Protein AF-A0AA35RQP1-F1 (afdb_monomer_lite)

Sequence (189 aa):
MAKCMDTQLQNFWKESISREAALRFSWHQRYSKMFSLGDESAAGTPFKPTAAAKPARHSGVPDGKAVTERIRRLESEKRGRGAAGPAKTSDGSDTTISEESAGPDMRPPTAGTRTLLYSGISAHGDGRNAYLRKRKMLTPEEKYEFPILSSCQYGWKIREFGGQSKPSPHARVCVIKDSFYRNSGIILG

Organism: Geodia barretti (NCBI:txid519541)

InterPro domains:
  IPR054323 Sperm microtubule inner protein 1, C-terminal [PF22589] (75-186)

Secondary structure (DSSP, 8-state):
------HHHHHHHHHHHHHHHHHHHHHHHHHHHHHHSS-SSSS---------------TTPPPHHHHHHHHHHHHHHHHSS-----------------TTSS--SSPPPPHHHHGGGGSS-GGGT-HHHHHHHHHHHS-HHHH-SS-SSHHHHHHTTHHHHGGG-PPPTTPPP-HHHHHH--SS-----

Foldseek 3Di:
DPDDCDPVNVVVLVVQVVVVVVVVVVCCVPCVVVVVVPDPPPDPDDPPPDCDDDDPPPPDDPDVVVVVVVVVVVVVVVVPDDDDDDDDDDDDPPPPPVPVPDPDQWDDDDPVLVVQLVDDDVVVCTHVNVSVVVLVPDDPVNTGVDDPGPVVVVVHPVVVCVVVDDPDPPDDDPCCCVPVDDPDPDDDD

Structure (mmCIF, N/CA/C/O backbone):
data_AF-A0AA35RQP1-F1
#
_entry.id   AF-A0AA35RQP1-F1
#
loop_
_atom_site.group_PDB
_atom_site.id
_atom_site.type_symbol
_atom_site.label_atom_id
_atom_site.label_alt_id
_atom_site.label_comp_id
_atom_site.label_asym_id
_atom_site.label_entity_id
_atom_site.label_seq_id
_atom_site.pdbx_PDB_ins_code
_atom_site.Cartn_x
_atom_site.Cartn_y
_atom_site.Cartn_z
_atom_site.occupancy
_atom_site.B_iso_or_equiv
_atom_site.auth_seq_id
_atom_site.auth_comp_id
_atom_site.auth_asym_id
_atom_site.auth_atom_id
_atom_site.pdbx_PDB_model_num
ATOM 1 N N . MET A 1 1 ? -2.873 -2.367 29.926 1.00 39.81 1 MET A N 1
ATOM 2 C CA . MET A 1 1 ? -3.728 -1.181 30.153 1.00 39.81 1 MET A CA 1
ATOM 3 C C . MET A 1 1 ? -4.609 -0.988 28.932 1.00 39.81 1 MET A C 1
ATOM 5 O O . MET A 1 1 ? -4.069 -0.817 27.846 1.00 39.81 1 MET A O 1
ATOM 9 N N . ALA A 1 2 ? -5.932 -1.085 29.074 1.00 54.25 2 ALA A N 1
ATOM 10 C CA . ALA A 1 2 ? -6.848 -0.769 27.981 1.00 54.25 2 ALA A CA 1
ATOM 11 C C . ALA A 1 2 ? -6.810 0.747 27.748 1.00 54.25 2 ALA A C 1
ATOM 13 O O . ALA A 1 2 ? -7.136 1.518 28.648 1.00 54.25 2 ALA A O 1
ATOM 14 N N . LYS A 1 3 ? -6.346 1.177 26.573 1.00 63.84 3 LYS A N 1
ATOM 15 C CA . LYS A 1 3 ? -6.364 2.589 26.186 1.00 63.84 3 LYS A CA 1
ATOM 16 C C . LYS A 1 3 ? -7.827 2.961 25.927 1.00 63.84 3 LYS A C 1
ATOM 18 O O . LYS A 1 3 ? -8.414 2.474 24.964 1.00 63.84 3 LYS A O 1
ATOM 23 N N . CYS A 1 4 ? -8.430 3.724 26.834 1.00 74.69 4 CYS A N 1
ATOM 24 C CA . CYS A 1 4 ? -9.795 4.216 26.677 1.00 74.69 4 CYS A CA 1
ATOM 25 C C . CYS A 1 4 ? -9.864 5.156 25.461 1.00 74.69 4 CYS A C 1
ATOM 27 O O . CYS A 1 4 ? -8.897 5.849 25.142 1.00 74.69 4 CYS A O 1
ATOM 29 N N . MET A 1 5 ? -10.985 5.137 24.743 1.00 81.12 5 MET A N 1
ATOM 30 C CA . MET A 1 5 ? -11.205 5.998 23.584 1.00 81.12 5 MET A CA 1
ATOM 31 C C . MET A 1 5 ? -11.566 7.408 24.060 1.00 81.12 5 MET A C 1
ATOM 33 O O . MET A 1 5 ? -12.729 7.691 24.336 1.00 81.12 5 MET A O 1
ATOM 37 N N . ASP A 1 6 ? -10.572 8.288 24.144 1.00 91.44 6 ASP A N 1
ATOM 38 C CA . ASP A 1 6 ? -10.780 9.680 24.550 1.00 91.44 6 ASP A CA 1
ATOM 39 C C . ASP A 1 6 ? -11.313 10.548 23.395 1.00 91.44 6 ASP A C 1
ATOM 41 O O . ASP A 1 6 ? -11.033 10.306 22.216 1.00 91.44 6 ASP A O 1
ATOM 45 N N . THR A 1 7 ? -12.029 11.627 23.724 1.00 93.44 7 THR A N 1
ATOM 46 C CA . THR A 1 7 ? -12.604 12.570 22.744 1.00 93.44 7 THR A CA 1
ATOM 47 C C . THR A 1 7 ? -11.544 13.180 21.822 1.00 93.44 7 THR A C 1
ATOM 49 O O . THR A 1 7 ? -11.792 13.392 20.634 1.00 93.44 7 THR A O 1
ATOM 52 N N . GLN A 1 8 ? -10.338 13.433 22.341 1.00 92.31 8 GLN A N 1
ATOM 53 C CA . GLN A 1 8 ? -9.219 13.933 21.537 1.00 92.31 8 GLN A CA 1
ATOM 54 C C . GLN A 1 8 ? -8.784 12.917 20.480 1.00 92.31 8 GLN A C 1
ATOM 56 O O . GLN A 1 8 ? -8.626 13.270 19.312 1.00 92.31 8 GLN A O 1
ATOM 61 N N . LEU A 1 9 ? -8.658 11.646 20.873 1.00 89.56 9 LEU A N 1
ATOM 62 C CA . LEU A 1 9 ? -8.308 10.567 19.959 1.00 89.56 9 LEU A CA 1
ATOM 63 C C . LEU A 1 9 ? -9.393 10.415 18.889 1.00 89.56 9 LEU A C 1
ATOM 65 O O . LEU A 1 9 ? -9.085 10.364 17.702 1.00 89.56 9 LEU A O 1
ATOM 69 N N . GLN A 1 10 ? -10.668 10.434 19.281 1.00 91.19 10 GLN A N 1
ATOM 70 C CA . GLN A 1 10 ? -11.785 10.391 18.337 1.00 91.19 10 GLN A CA 1
ATOM 71 C C . GLN A 1 10 ? -11.735 11.542 17.316 1.00 91.19 10 GLN A C 1
ATOM 73 O O . GLN A 1 10 ? -11.994 11.321 16.131 1.00 91.19 10 GLN A O 1
ATOM 78 N N . ASN A 1 11 ? -11.402 12.759 17.748 1.00 93.88 11 ASN A N 1
ATOM 79 C CA . ASN A 1 11 ? -11.271 13.908 16.850 1.00 93.88 11 ASN A CA 1
ATOM 80 C C . ASN A 1 11 ? -10.090 13.751 15.887 1.00 93.88 11 ASN A C 1
ATOM 82 O O . ASN A 1 11 ? -10.254 14.012 14.696 1.00 93.88 11 ASN A O 1
ATOM 86 N N . PHE A 1 12 ? -8.955 13.235 16.363 1.00 90.75 12 PHE A N 1
ATOM 87 C CA . PHE A 1 12 ? -7.809 12.916 15.512 1.00 90.75 12 PHE A CA 1
ATOM 88 C C . PHE A 1 12 ? -8.176 11.920 14.400 1.00 90.75 12 PHE A C 1
ATOM 90 O O . PHE A 1 12 ? -7.882 12.157 13.228 1.00 90.75 12 PHE A O 1
ATOM 97 N N . TRP A 1 13 ? -8.890 10.839 14.735 1.00 87.44 13 TRP A N 1
ATOM 98 C CA . TRP A 1 13 ? -9.351 9.859 13.743 1.00 87.44 13 TRP A CA 1
ATOM 99 C C . TRP A 1 13 ? -10.300 10.470 12.714 1.00 87.44 13 TRP A C 1
ATOM 101 O O . TRP A 1 13 ? -10.151 10.227 11.517 1.00 87.44 13 TRP A O 1
ATOM 111 N N . LYS A 1 14 ? -11.259 11.291 13.162 1.00 92.31 14 LYS A N 1
ATOM 112 C CA . LYS A 1 14 ? -12.179 12.001 12.259 1.00 92.31 14 LYS A CA 1
ATOM 113 C C . LYS A 1 14 ? -11.417 12.872 11.266 1.00 92.31 14 LYS A C 1
ATOM 115 O O . LYS A 1 14 ? -11.746 12.868 10.083 1.00 92.31 14 LYS A O 1
ATOM 120 N N . GLU A 1 15 ? -10.414 13.600 11.743 1.00 93.81 15 GLU A N 1
ATOM 121 C CA . GLU A 1 15 ? -9.609 14.488 10.910 1.00 93.81 15 GLU A CA 1
ATOM 122 C C . GLU A 1 15 ? -8.732 13.715 9.917 1.00 93.81 15 GLU A C 1
ATOM 124 O O . GLU A 1 15 ? -8.676 14.058 8.738 1.00 93.81 15 GLU A O 1
ATOM 129 N N . SER A 1 16 ? -8.094 12.630 10.362 1.00 89.25 16 SER A N 1
ATOM 130 C CA . SER A 1 16 ? -7.309 11.755 9.485 1.00 89.25 16 SER A CA 1
ATOM 131 C C . SER A 1 16 ? -8.169 11.186 8.350 1.00 89.25 16 SER A C 1
ATOM 133 O O . SER A 1 16 ? -7.806 11.305 7.177 1.00 89.25 16 SER A O 1
ATOM 135 N N . ILE A 1 17 ? -9.352 10.657 8.675 1.00 90.25 17 ILE A N 1
ATOM 136 C CA . ILE A 1 17 ? -10.273 10.078 7.688 1.00 90.25 17 ILE A CA 1
ATOM 137 C C . ILE A 1 17 ? -10.807 11.150 6.730 1.00 90.25 17 ILE A C 1
ATOM 139 O O . ILE A 1 17 ? -10.891 10.905 5.523 1.00 90.25 17 ILE A O 1
ATOM 1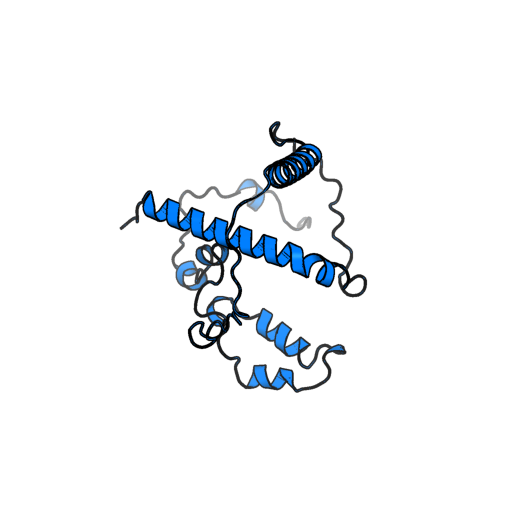43 N N . SER A 1 18 ? -11.161 12.339 7.231 1.00 93.75 18 SER A N 1
ATOM 144 C CA . SER A 1 18 ? -11.695 13.416 6.389 1.00 93.75 18 SER A CA 1
ATOM 145 C C . SER A 1 18 ? -10.642 13.967 5.427 1.00 93.75 18 SER A C 1
ATOM 147 O O . SER A 1 18 ? -10.943 14.159 4.244 1.00 93.75 18 SER A O 1
ATOM 149 N N . ARG A 1 19 ? -9.396 14.141 5.890 1.00 92.12 19 ARG A N 1
ATOM 150 C CA . ARG A 1 19 ? -8.266 14.547 5.042 1.00 92.12 19 ARG A CA 1
ATOM 151 C C . ARG A 1 19 ? -7.999 13.522 3.946 1.00 92.12 19 ARG A C 1
ATOM 153 O O . ARG A 1 19 ? -7.896 13.894 2.777 1.00 92.12 19 ARG A O 1
ATOM 160 N N . GLU A 1 20 ? -7.964 12.236 4.289 1.00 91.81 20 GLU A N 1
ATOM 161 C CA . GLU A 1 20 ? -7.802 11.176 3.289 1.00 91.81 20 GLU A CA 1
ATOM 162 C C . GLU A 1 20 ? -8.948 11.153 2.270 1.00 91.81 20 GLU A C 1
ATOM 164 O O . GLU A 1 20 ? -8.705 10.990 1.074 1.00 91.81 20 GLU A O 1
ATOM 169 N N . ALA A 1 21 ? -10.196 11.324 2.713 1.00 91.31 21 ALA A N 1
ATOM 170 C CA . ALA A 1 21 ? -11.351 11.363 1.819 1.00 91.31 21 ALA A CA 1
ATOM 171 C C . ALA A 1 21 ? -11.276 12.545 0.839 1.00 91.31 21 ALA A C 1
ATOM 173 O O . ALA A 1 21 ? -11.516 12.361 -0.356 1.00 91.31 21 ALA A O 1
ATOM 174 N N . ALA A 1 22 ? -10.886 13.730 1.317 1.00 94.44 22 ALA A N 1
ATOM 175 C CA . ALA A 1 22 ? -10.686 14.905 0.472 1.00 94.44 22 ALA A CA 1
ATOM 176 C C . ALA A 1 22 ? -9.565 14.681 -0.556 1.00 94.44 22 ALA A C 1
ATOM 178 O O . ALA A 1 22 ? -9.741 14.983 -1.740 1.00 94.44 22 ALA A O 1
ATOM 179 N N . LEU A 1 23 ? -8.447 14.081 -0.131 1.00 91.31 23 LEU A N 1
ATOM 180 C CA . LEU A 1 23 ? -7.336 13.748 -1.022 1.00 91.31 23 LEU A CA 1
ATOM 181 C C . LEU A 1 23 ? -7.789 12.772 -2.118 1.00 91.31 23 LEU A C 1
ATOM 183 O O . LEU A 1 23 ? -7.603 13.057 -3.303 1.00 91.31 23 LEU A O 1
ATOM 187 N N . ARG A 1 24 ? -8.460 11.673 -1.741 1.00 89.38 24 ARG A N 1
ATOM 188 C CA . ARG A 1 24 ? -9.015 10.676 -2.677 1.00 89.38 24 ARG A CA 1
ATOM 189 C C . ARG A 1 24 ? -9.996 11.307 -3.660 1.00 89.38 24 ARG A C 1
ATOM 191 O O . ARG A 1 24 ? -9.923 11.021 -4.853 1.00 89.38 24 ARG A O 1
ATOM 198 N N . PHE A 1 25 ? -10.880 12.183 -3.183 1.00 93.25 25 PHE A N 1
ATOM 199 C CA . PHE A 1 25 ? -11.829 12.895 -4.035 1.00 93.25 25 PHE A CA 1
ATOM 200 C C . PHE A 1 25 ? -11.113 13.797 -5.048 1.00 93.25 25 PHE A C 1
ATOM 202 O O . PHE A 1 25 ? -11.409 13.731 -6.240 1.00 93.25 25 PHE A O 1
ATOM 209 N N . SER A 1 26 ? -10.127 14.579 -4.600 1.00 93.50 26 SER A N 1
ATOM 210 C CA . SER A 1 26 ? -9.354 15.469 -5.475 1.00 93.50 26 SER A CA 1
ATOM 211 C C . SER A 1 26 ? -8.553 14.699 -6.530 1.00 93.50 26 SER A C 1
ATOM 213 O O . SER A 1 26 ? -8.542 15.078 -7.702 1.00 93.50 26 SER A O 1
ATOM 215 N N . TRP A 1 27 ? -7.943 13.574 -6.139 1.00 91.81 27 TRP A N 1
ATOM 216 C CA . TRP A 1 27 ? -7.233 12.686 -7.051 1.00 91.81 27 TRP A CA 1
ATOM 217 C C . TRP A 1 27 ? -8.196 12.095 -8.080 1.00 91.81 27 TRP A C 1
ATOM 219 O O . TRP A 1 27 ? -7.944 12.178 -9.280 1.00 91.81 27 TRP A O 1
ATOM 229 N N . HIS A 1 28 ? -9.342 11.576 -7.632 1.00 91.19 28 HIS A N 1
ATOM 230 C CA . HIS A 1 28 ? -10.352 11.004 -8.517 1.00 91.19 28 HIS A CA 1
ATOM 231 C C . HIS A 1 28 ? -10.884 12.049 -9.507 1.00 91.19 28 HIS A C 1
ATOM 233 O O . HIS A 1 28 ? -10.971 11.776 -10.700 1.00 91.19 28 HIS A O 1
ATOM 239 N N . GLN A 1 29 ? -11.178 13.268 -9.056 1.00 93.06 29 GLN A N 1
ATOM 240 C CA . GLN A 1 29 ? -11.648 14.340 -9.934 1.00 93.06 29 GLN A CA 1
ATOM 241 C C . GLN A 1 29 ? -10.641 14.672 -11.048 1.00 93.06 29 GLN A C 1
ATOM 243 O O . GLN A 1 29 ? -11.055 14.956 -12.173 1.00 93.06 29 GLN A O 1
ATOM 248 N N . ARG A 1 30 ? -9.336 14.612 -10.752 1.00 92.31 30 ARG A N 1
ATOM 249 C CA . ARG A 1 30 ? -8.259 14.904 -11.713 1.00 92.31 30 ARG A CA 1
ATOM 250 C C . ARG A 1 30 ? -7.958 13.734 -12.650 1.00 92.31 30 ARG A C 1
ATOM 252 O O . ARG A 1 30 ? -7.818 13.943 -13.850 1.00 92.31 30 ARG A O 1
ATOM 259 N N . TYR A 1 31 ? -7.871 12.517 -12.118 1.00 90.50 31 TYR A N 1
ATOM 260 C CA . TYR A 1 31 ? -7.267 11.383 -12.825 1.00 90.50 31 TYR A CA 1
ATOM 261 C C . TYR A 1 31 ? -8.239 10.260 -13.197 1.00 90.50 31 TYR A C 1
ATOM 263 O O . TYR A 1 31 ? -7.896 9.431 -14.036 1.00 90.50 31 TYR A O 1
ATOM 271 N N . SER A 1 32 ? -9.461 10.226 -12.652 1.00 87.50 32 SER A N 1
ATOM 272 C CA . SER A 1 32 ? -10.412 9.123 -12.896 1.00 87.50 32 SER A CA 1
ATOM 273 C C . SER A 1 32 ? -10.667 8.871 -14.386 1.00 87.50 32 SER A C 1
ATOM 275 O O . SER A 1 32 ? -10.698 7.727 -14.832 1.00 87.50 32 SER A O 1
ATOM 277 N N . LYS A 1 33 ? -10.746 9.937 -15.193 1.00 86.50 33 LYS A N 1
ATOM 278 C CA . LYS A 1 33 ? -10.935 9.839 -16.649 1.00 86.50 33 LYS A CA 1
ATOM 279 C C . LYS A 1 33 ? -9.732 9.236 -17.385 1.00 86.50 33 LYS A C 1
ATOM 281 O O . LYS A 1 33 ? -9.920 8.557 -18.383 1.00 86.50 33 LYS A O 1
ATOM 286 N N . MET A 1 34 ? -8.510 9.453 -16.896 1.00 80.12 34 MET A N 1
ATOM 287 C CA . MET A 1 34 ? -7.291 8.940 -17.540 1.00 80.12 34 MET A CA 1
ATOM 288 C C . MET A 1 34 ? -7.141 7.428 -17.362 1.00 80.12 34 MET A C 1
ATOM 290 O O . MET A 1 34 ? -6.640 6.753 -18.251 1.00 80.12 34 MET A O 1
ATOM 294 N N . PHE A 1 35 ? -7.611 6.895 -16.233 1.00 67.19 35 PHE A N 1
ATOM 295 C CA . PHE A 1 35 ? -7.521 5.467 -15.917 1.00 67.19 35 PHE A CA 1
ATOM 296 C C . PHE A 1 35 ? -8.786 4.673 -16.267 1.00 67.19 35 PHE A C 1
ATOM 298 O O . PHE A 1 35 ? -8.739 3.452 -16.300 1.00 67.19 35 PHE A O 1
ATOM 305 N N . SER A 1 36 ? -9.908 5.338 -16.555 1.00 63.81 36 SER A N 1
ATOM 306 C CA . SER A 1 36 ? -11.124 4.674 -17.059 1.00 63.81 36 SER A CA 1
ATOM 307 C C . SER A 1 36 ? -11.110 4.450 -18.573 1.00 63.81 36 SER A C 1
ATOM 309 O O . SER A 1 36 ? -11.885 3.641 -19.065 1.00 63.81 36 SER A O 1
ATOM 311 N N . LEU A 1 37 ? -10.226 5.127 -19.312 1.00 56.41 37 LEU A N 1
ATOM 312 C CA . LEU A 1 37 ? -10.090 4.982 -20.767 1.00 56.41 37 LEU A CA 1
ATOM 313 C C . LEU A 1 37 ? -9.065 3.919 -21.192 1.00 56.41 37 LEU A C 1
ATOM 315 O O . LEU A 1 37 ? -8.920 3.661 -22.384 1.00 56.41 37 LEU A O 1
ATOM 319 N N . GLY A 1 38 ? -8.345 3.314 -20.246 1.00 52.22 38 GLY A N 1
ATOM 320 C CA . GLY A 1 38 ? -7.248 2.393 -20.527 1.00 52.22 38 GLY A CA 1
ATOM 321 C C . GLY A 1 38 ? -7.408 1.049 -19.834 1.00 52.22 38 GLY A C 1
ATOM 322 O O . GLY A 1 38 ? -6.640 0.788 -18.923 1.00 52.22 38 GLY A O 1
ATOM 323 N N . ASP A 1 39 ? -8.398 0.241 -20.234 1.00 48.31 39 ASP A N 1
ATOM 324 C CA . ASP A 1 39 ? -8.309 -1.234 -20.283 1.00 48.31 39 ASP A CA 1
ATOM 325 C C . ASP A 1 39 ? -9.640 -1.883 -20.727 1.00 48.31 39 ASP A C 1
ATOM 327 O O . ASP A 1 39 ? -10.288 -2.609 -19.982 1.00 48.31 39 ASP A O 1
ATOM 331 N N . GLU A 1 40 ? -10.055 -1.678 -21.979 1.00 47.69 40 GLU A N 1
ATOM 332 C CA . GLU A 1 40 ? -11.074 -2.550 -22.606 1.00 47.69 40 GLU A CA 1
ATOM 333 C C . GLU A 1 40 ? -10.423 -3.781 -23.278 1.00 47.69 40 GLU A C 1
ATOM 335 O O . GLU A 1 40 ? -11.076 -4.527 -24.003 1.00 47.69 40 GLU A O 1
ATOM 340 N N . SER A 1 41 ? -9.114 -4.009 -23.085 1.00 44.78 41 SER A N 1
ATOM 341 C CA . SER A 1 41 ? -8.382 -5.095 -23.761 1.00 44.78 41 SER A CA 1
ATOM 342 C C . SER A 1 41 ? -7.553 -6.010 -22.850 1.00 44.78 41 SER A C 1
ATOM 344 O O . SER A 1 41 ? -7.168 -7.080 -23.315 1.00 44.78 41 SER A O 1
ATOM 346 N N . ALA A 1 42 ? -7.319 -5.678 -21.570 1.00 47.78 42 ALA A N 1
ATOM 347 C CA . ALA A 1 42 ? -6.602 -6.571 -20.642 1.00 47.78 42 ALA A CA 1
ATOM 348 C C . ALA A 1 42 ? -7.352 -6.920 -19.339 1.00 47.78 42 ALA A C 1
ATOM 350 O O . ALA A 1 42 ? -6.918 -7.813 -18.607 1.00 47.78 42 ALA A O 1
ATOM 351 N N . ALA A 1 43 ? -8.497 -6.294 -19.054 1.00 42.59 43 ALA A N 1
ATOM 352 C CA . ALA A 1 43 ? -9.327 -6.643 -17.907 1.00 42.59 43 ALA A CA 1
ATOM 353 C C . ALA A 1 43 ? -10.449 -7.594 -18.346 1.00 42.59 43 ALA A C 1
ATOM 355 O O . ALA A 1 43 ? -11.398 -7.197 -19.018 1.00 42.59 43 ALA A O 1
ATOM 356 N N . GLY A 1 44 ? -10.327 -8.872 -17.974 1.00 42.09 44 GLY A N 1
ATOM 357 C CA . GLY A 1 44 ? -11.402 -9.849 -18.122 1.00 42.09 44 GLY A CA 1
ATOM 358 C C . GLY A 1 44 ? -12.728 -9.268 -17.635 1.00 42.09 44 GLY A C 1
ATOM 359 O O . GLY A 1 44 ? -12.755 -8.614 -16.597 1.00 42.09 44 GLY A O 1
ATOM 360 N N . THR A 1 45 ? -13.771 -9.487 -18.443 1.00 42.19 45 THR A N 1
ATOM 361 C CA . THR A 1 45 ? -15.193 -9.158 -18.244 1.00 42.19 45 THR A CA 1
ATOM 362 C C . THR A 1 45 ? -15.501 -8.318 -17.002 1.00 42.19 45 THR A C 1
ATOM 364 O O . THR A 1 45 ? -15.325 -8.838 -15.892 1.00 42.19 45 THR A O 1
ATOM 367 N N . PRO A 1 46 ? -16.070 -7.099 -17.135 1.00 41.28 46 PRO A N 1
ATOM 368 C CA . PRO A 1 46 ? -16.580 -6.393 -15.969 1.00 41.28 46 PRO A CA 1
ATOM 369 C C . PRO A 1 46 ? -17.492 -7.359 -15.224 1.00 41.28 46 PRO A C 1
ATOM 371 O O . PRO A 1 46 ? -18.369 -7.976 -15.836 1.00 41.28 46 PRO A O 1
ATOM 374 N N . PHE A 1 47 ? -17.226 -7.555 -13.931 1.00 38.06 47 PHE A N 1
ATOM 375 C CA . PHE A 1 47 ? -18.093 -8.320 -13.051 1.00 38.06 47 PHE A CA 1
ATOM 376 C C . PHE A 1 47 ? -19.492 -7.728 -13.207 1.00 38.06 47 PHE A C 1
ATOM 378 O O . PHE A 1 47 ? -19.795 -6.673 -12.654 1.00 38.06 47 PHE A O 1
ATOM 385 N N . LYS A 1 48 ? -20.329 -8.362 -14.032 1.00 37.00 48 LYS A N 1
ATOM 386 C CA . LYS A 1 48 ? -21.756 -8.091 -14.062 1.00 37.00 48 LYS A CA 1
ATOM 387 C C . LYS A 1 48 ? -22.216 -8.588 -12.702 1.00 37.00 48 LYS A C 1
ATOM 389 O O . LYS A 1 48 ? -22.135 -9.800 -12.492 1.00 37.00 48 LYS A O 1
ATOM 394 N N . PRO A 1 49 ? -22.639 -7.722 -11.763 1.00 39.38 49 PRO A N 1
ATOM 395 C CA . PRO A 1 49 ? -23.319 -8.230 -10.593 1.00 39.38 49 PRO A CA 1
ATOM 396 C C . PRO A 1 49 ? -24.497 -9.029 -11.140 1.00 39.38 49 PRO A C 1
ATOM 398 O O . PRO A 1 49 ? -25.402 -8.476 -11.769 1.00 39.38 49 PRO A O 1
ATOM 401 N N . THR A 1 50 ? -24.441 -10.352 -10.986 1.00 42.75 50 THR A N 1
ATOM 402 C CA . THR A 1 50 ? -25.617 -11.199 -11.148 1.00 42.75 50 THR A CA 1
ATOM 403 C C . THR A 1 50 ? -26.718 -10.521 -10.358 1.00 42.75 50 THR A C 1
ATOM 405 O O . THR A 1 50 ? -26.440 -10.063 -9.248 1.00 42.75 50 THR A O 1
ATOM 408 N N . ALA A 1 51 ? -27.907 -10.395 -10.945 1.00 44.47 51 ALA A N 1
ATOM 409 C CA . ALA A 1 51 ? -29.062 -9.725 -10.366 1.00 44.47 51 ALA A CA 1
ATOM 410 C C . ALA A 1 51 ? -29.486 -10.392 -9.042 1.00 44.47 51 ALA A C 1
ATOM 412 O O . ALA A 1 51 ? -30.478 -11.105 -8.966 1.00 44.47 51 ALA A O 1
ATOM 413 N N . ALA A 1 52 ? -28.705 -10.177 -7.990 1.00 44.22 52 ALA A N 1
ATOM 414 C CA . ALA A 1 52 ? -29.067 -10.417 -6.619 1.00 44.22 52 ALA A CA 1
ATOM 415 C C . ALA A 1 52 ? -30.016 -9.284 -6.245 1.00 44.22 52 ALA A C 1
ATOM 417 O O . ALA A 1 52 ? -29.749 -8.111 -6.528 1.00 44.22 52 ALA A O 1
ATOM 418 N N . ALA A 1 53 ? -31.162 -9.667 -5.687 1.00 46.28 53 ALA A N 1
ATOM 419 C CA . ALA A 1 53 ? -32.223 -8.774 -5.265 1.00 46.28 53 ALA A CA 1
ATOM 420 C C . ALA A 1 53 ? -31.654 -7.506 -4.612 1.00 46.28 53 ALA A C 1
ATOM 422 O O . ALA A 1 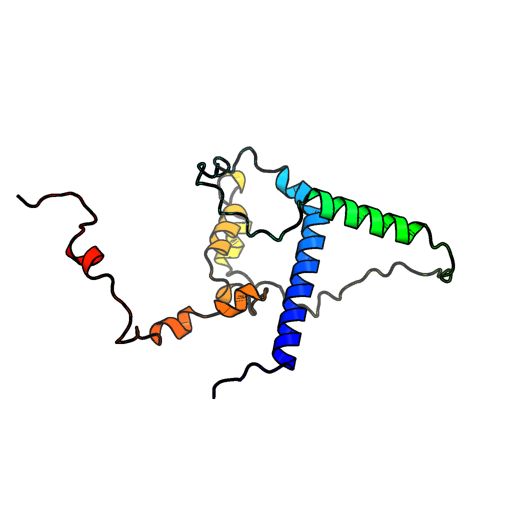53 ? -30.797 -7.574 -3.730 1.00 46.28 53 ALA A O 1
ATOM 423 N N . LYS A 1 54 ? -32.128 -6.349 -5.089 1.00 43.84 54 LYS A N 1
ATOM 424 C CA . LYS A 1 54 ? -31.780 -5.025 -4.563 1.00 43.84 54 LYS A CA 1
ATOM 425 C C . LYS A 1 54 ? -31.820 -5.089 -3.028 1.00 43.84 54 LYS A C 1
ATOM 427 O O . LYS A 1 54 ? -32.882 -5.435 -2.505 1.00 43.84 54 LYS A O 1
ATOM 432 N N . PRO A 1 55 ? -30.736 -4.761 -2.298 1.00 43.62 55 PRO A N 1
ATOM 433 C CA . PRO A 1 55 ? -30.841 -4.627 -0.853 1.00 43.62 55 PRO A CA 1
ATOM 434 C C . PRO A 1 55 ? -31.909 -3.570 -0.565 1.00 43.62 55 PRO A C 1
ATOM 436 O O . PRO A 1 55 ? -31.951 -2.527 -1.229 1.00 43.62 55 PRO A O 1
ATOM 439 N N . ALA A 1 56 ? -32.815 -3.882 0.363 1.00 44.41 56 ALA A N 1
ATOM 440 C CA . ALA A 1 56 ? -33.884 -2.987 0.772 1.00 44.41 56 ALA A CA 1
ATOM 441 C C . ALA A 1 56 ? -33.288 -1.604 1.058 1.00 44.41 56 ALA A C 1
ATOM 443 O O . ALA A 1 56 ? -32.363 -1.458 1.858 1.00 44.41 56 ALA A O 1
ATOM 444 N N . ARG A 1 57 ? -33.778 -0.594 0.334 1.00 45.16 57 ARG A N 1
ATOM 445 C CA . ARG A 1 57 ? -33.360 0.794 0.514 1.00 45.16 57 ARG A CA 1
ATOM 446 C C . ARG A 1 57 ? -33.642 1.163 1.968 1.00 45.16 57 ARG A C 1
ATOM 448 O O . ARG A 1 57 ? -34.803 1.218 2.358 1.00 45.16 57 ARG A O 1
ATOM 455 N N . HIS A 1 58 ? -32.605 1.439 2.757 1.00 43.78 58 HIS A N 1
ATOM 456 C CA . HIS A 1 58 ? -32.792 2.198 3.987 1.00 43.78 58 HIS A CA 1
ATOM 457 C C . HIS A 1 58 ? -33.424 3.539 3.587 1.00 43.78 58 HIS A C 1
ATOM 459 O O . HIS A 1 58 ? -32.844 4.321 2.829 1.00 43.78 58 HIS A O 1
ATOM 465 N N . SER A 1 59 ? -34.666 3.746 4.015 1.00 47.56 59 SER A N 1
ATOM 466 C CA . SER A 1 59 ? -35.522 4.881 3.680 1.00 47.56 59 SER A CA 1
ATOM 467 C C . SER A 1 59 ? -35.010 6.164 4.338 1.00 47.56 59 SER A C 1
ATOM 469 O O . SER A 1 59 ? -35.528 6.599 5.363 1.00 47.56 59 SER A O 1
ATOM 471 N N . GLY A 1 60 ? -33.958 6.756 3.773 1.00 50.62 60 GLY A N 1
ATOM 472 C CA . GLY A 1 60 ? -33.417 8.019 4.281 1.00 50.62 60 GLY A CA 1
ATOM 473 C C . GLY A 1 60 ? -32.333 8.690 3.441 1.00 50.62 60 GLY A C 1
ATOM 474 O O . GLY A 1 60 ? -31.941 9.807 3.765 1.00 50.62 60 GLY A O 1
ATOM 475 N N . VAL A 1 61 ? -31.842 8.067 2.364 1.00 47.31 61 VAL A N 1
ATOM 476 C CA . VAL A 1 61 ? -30.855 8.709 1.482 1.00 47.31 61 VAL A CA 1
ATOM 477 C C . VAL A 1 61 ? -31.595 9.409 0.337 1.00 47.31 61 VAL A C 1
ATOM 479 O O . VAL A 1 61 ? -32.268 8.721 -0.433 1.00 47.31 61 VAL A O 1
ATOM 482 N N . PRO A 1 62 ? -31.515 10.748 0.208 1.00 50.31 62 PRO A N 1
ATOM 483 C CA . PRO A 1 62 ? -32.152 11.454 -0.897 1.00 50.31 62 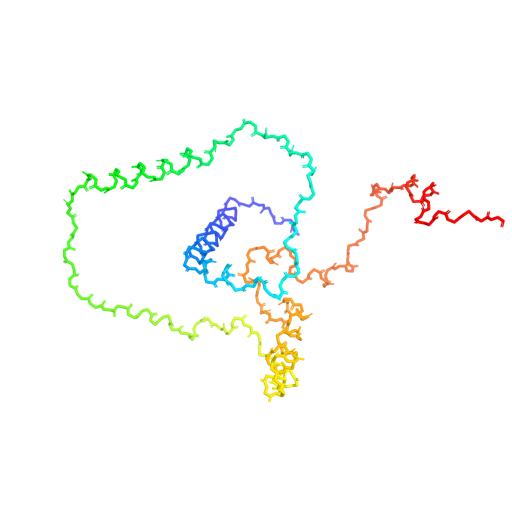PRO A CA 1
ATOM 484 C C . PRO A 1 62 ? -31.524 11.023 -2.227 1.00 50.31 62 PRO A C 1
ATOM 486 O O . PRO A 1 62 ? -30.307 10.852 -2.322 1.00 50.31 62 PRO A O 1
ATOM 489 N N . ASP A 1 63 ? -32.361 10.838 -3.252 1.00 54.16 63 ASP A N 1
ATOM 490 C CA . ASP A 1 63 ? -31.933 10.439 -4.594 1.00 54.16 63 ASP A CA 1
ATOM 491 C C . ASP A 1 63 ? -30.786 11.331 -5.100 1.00 54.16 63 ASP A C 1
ATOM 493 O O . ASP A 1 63 ? -30.807 12.552 -4.937 1.00 54.16 63 ASP A O 1
ATOM 497 N N . GLY A 1 64 ? -29.788 10.736 -5.764 1.00 51.69 64 GLY A N 1
ATOM 498 C CA . GLY A 1 64 ? -28.562 11.424 -6.202 1.00 51.69 64 GLY A CA 1
ATOM 499 C C . GLY A 1 64 ? -28.787 12.677 -7.065 1.00 51.69 64 GLY A C 1
ATOM 500 O O . GLY A 1 64 ? -27.921 13.547 -7.109 1.00 51.69 64 GLY A O 1
ATOM 501 N N . LYS A 1 65 ? -29.973 12.828 -7.672 1.00 54.12 65 LYS A N 1
ATOM 502 C CA . LYS A 1 65 ? -30.389 14.044 -8.393 1.00 54.12 65 LYS A CA 1
ATOM 503 C C . LYS A 1 65 ? -30.579 15.254 -7.464 1.00 54.12 65 LYS A C 1
ATOM 505 O O . LYS A 1 65 ? -30.232 16.376 -7.831 1.00 54.12 65 LYS A O 1
ATOM 510 N N . ALA A 1 66 ? -31.075 15.032 -6.246 1.00 58.72 66 ALA A N 1
ATOM 511 C CA . ALA A 1 66 ? -31.245 16.081 -5.242 1.00 58.72 66 ALA A CA 1
ATOM 512 C C . ALA A 1 66 ? -29.891 16.582 -4.716 1.00 58.72 66 ALA A C 1
ATOM 514 O O . ALA A 1 66 ? -29.728 17.774 -4.470 1.00 58.72 66 ALA A O 1
ATOM 515 N N . VAL A 1 67 ? -28.894 15.694 -4.607 1.00 58.12 67 VAL A N 1
ATOM 516 C CA . VAL A 1 67 ? -27.519 16.065 -4.229 1.00 58.12 67 VAL A CA 1
ATOM 517 C C . VAL A 1 67 ? -26.870 16.922 -5.317 1.00 58.12 67 VAL A C 1
ATOM 519 O O . VAL A 1 67 ? -26.285 17.957 -4.999 1.00 58.12 67 VAL A O 1
ATOM 522 N N . THR A 1 68 ? -27.027 16.557 -6.595 1.00 62.69 68 THR A N 1
ATOM 523 C CA . THR A 1 68 ? -26.466 17.341 -7.710 1.00 62.69 68 THR A CA 1
ATOM 524 C C . THR A 1 68 ? -27.078 18.735 -7.829 1.00 62.69 68 THR A C 1
ATOM 526 O O . THR A 1 68 ? -26.348 19.690 -8.087 1.00 62.69 68 THR A O 1
ATOM 529 N N . GLU A 1 69 ? -28.383 18.886 -7.578 1.00 69.06 69 GLU A N 1
ATOM 530 C CA . GLU A 1 69 ? -29.016 20.213 -7.599 1.00 69.06 69 GLU A CA 1
ATOM 531 C C . GLU A 1 69 ? -28.668 21.065 -6.382 1.00 69.06 69 GLU A C 1
ATOM 533 O O . GLU A 1 69 ? -28.514 22.282 -6.490 1.00 69.06 69 GLU A O 1
ATOM 538 N N . ARG A 1 70 ? -28.454 20.438 -5.221 1.00 66.00 70 ARG A N 1
ATOM 539 C CA . ARG A 1 70 ? -27.991 21.151 -4.028 1.00 66.00 70 ARG A CA 1
ATOM 540 C C . ARG A 1 70 ? -26.588 21.727 -4.226 1.00 66.00 70 ARG A C 1
ATOM 542 O O . ARG A 1 70 ? -26.335 22.849 -3.801 1.00 66.00 70 ARG A O 1
ATOM 549 N N . ILE A 1 71 ? -25.708 20.994 -4.913 1.00 67.00 71 ILE A N 1
ATOM 550 C CA . ILE A 1 71 ? -24.361 21.461 -5.275 1.00 67.00 71 ILE A CA 1
ATOM 551 C C . ILE A 1 71 ? -24.445 22.646 -6.250 1.00 67.00 71 ILE A C 1
ATOM 553 O O . ILE A 1 71 ? -23.861 23.692 -5.973 1.00 67.00 71 ILE A O 1
ATOM 557 N N . ARG A 1 72 ? -25.241 22.541 -7.325 1.00 70.62 72 ARG A N 1
ATOM 558 C CA . ARG A 1 72 ? -25.434 23.644 -8.291 1.00 70.62 72 ARG A CA 1
ATOM 559 C C . ARG A 1 72 ? -26.010 24.906 -7.653 1.00 70.62 72 ARG A C 1
ATOM 561 O O . ARG A 1 72 ? -25.568 26.013 -7.961 1.00 70.62 72 ARG A O 1
ATOM 568 N N . ARG A 1 73 ? -26.968 24.753 -6.734 1.00 71.00 73 ARG A N 1
ATOM 569 C CA . ARG A 1 73 ? -27.556 25.877 -5.997 1.00 71.00 73 ARG A CA 1
ATOM 570 C C . ARG A 1 73 ? -26.514 26.594 -5.137 1.00 71.00 73 ARG A C 1
ATOM 572 O O . ARG A 1 73 ? -26.408 27.816 -5.223 1.00 71.00 73 ARG A O 1
ATOM 579 N N . LEU A 1 74 ? -25.693 25.849 -4.396 1.00 67.25 74 LEU A N 1
ATOM 580 C CA . LEU A 1 74 ? -24.612 26.415 -3.578 1.00 67.25 74 LEU A CA 1
ATOM 581 C C . LEU A 1 74 ? -23.551 27.136 -4.428 1.00 67.25 74 LEU A C 1
ATOM 583 O O . LEU A 1 74 ? -23.049 28.185 -4.027 1.00 67.25 74 LEU A O 1
ATOM 587 N N . GLU A 1 75 ? -23.239 26.624 -5.621 1.00 66.44 75 GLU A N 1
ATOM 588 C CA . GLU A 1 75 ? -22.334 27.288 -6.572 1.00 66.44 75 GLU A CA 1
ATOM 589 C C . GLU A 1 75 ? -22.929 28.590 -7.137 1.00 66.44 75 GLU A C 1
ATOM 591 O O . GLU A 1 75 ? -22.211 29.578 -7.309 1.00 66.44 75 GLU A O 1
ATOM 596 N N . SER A 1 76 ? -24.244 28.629 -7.378 1.00 64.62 76 SER A N 1
ATOM 597 C CA . SER A 1 76 ? -24.944 29.834 -7.847 1.00 64.62 76 SER A CA 1
ATOM 598 C C . SER A 1 76 ? -25.049 30.924 -6.769 1.00 64.62 76 SER A C 1
ATOM 600 O O . SER A 1 76 ? -24.825 32.101 -7.055 1.00 64.62 76 SER A O 1
ATOM 602 N N . GLU A 1 77 ? -25.267 30.539 -5.508 1.00 65.31 77 GLU A N 1
ATOM 603 C CA . GLU A 1 77 ? -25.332 31.454 -4.358 1.00 65.31 77 GLU A CA 1
ATOM 604 C C . GLU A 1 77 ? -23.964 32.082 -4.035 1.00 65.31 77 GLU A C 1
ATOM 606 O O . GLU A 1 77 ? -23.895 33.208 -3.535 1.00 65.31 77 GLU A O 1
ATOM 611 N N . LYS A 1 78 ? -22.868 31.391 -4.380 1.00 58.47 78 LYS A N 1
ATOM 612 C CA . LYS A 1 78 ? -21.492 31.895 -4.250 1.00 58.47 78 LYS A CA 1
ATOM 613 C C . LYS A 1 78 ? -21.120 32.912 -5.338 1.00 58.47 78 LYS A C 1
ATOM 615 O O . LYS A 1 78 ? -20.245 33.740 -5.112 1.00 58.47 78 LYS A O 1
ATOM 620 N N . ARG A 1 79 ? -21.790 32.871 -6.499 1.00 57.53 79 ARG A N 1
ATOM 621 C CA . ARG A 1 79 ? -21.568 33.791 -7.636 1.00 57.53 79 ARG A CA 1
ATOM 622 C C . ARG A 1 79 ? -22.405 35.074 -7.552 1.00 57.53 79 ARG A C 1
ATOM 624 O O . ARG A 1 79 ? -22.010 36.075 -8.134 1.00 57.53 79 ARG A O 1
ATOM 631 N N . GLY A 1 80 ? -23.521 35.066 -6.815 1.00 49.06 80 GLY A N 1
ATOM 632 C CA . GLY A 1 80 ? -24.402 36.234 -6.640 1.00 49.06 80 GLY A CA 1
ATOM 633 C C . GLY A 1 80 ? -23.967 37.245 -5.567 1.00 49.06 80 GLY A C 1
ATOM 634 O O . GLY A 1 80 ? -24.539 38.328 -5.491 1.00 49.06 80 GLY A O 1
ATOM 635 N N . ARG A 1 81 ? -22.961 36.927 -4.739 1.00 52.25 81 ARG A N 1
ATOM 636 C CA . ARG A 1 81 ? -22.394 37.843 -3.730 1.00 52.25 81 ARG A CA 1
ATOM 637 C C . ARG A 1 81 ? -21.059 38.393 -4.233 1.00 52.25 81 ARG A C 1
ATOM 639 O O . ARG A 1 81 ? -20.000 37.864 -3.909 1.00 52.25 81 ARG A O 1
ATOM 646 N N . GLY A 1 82 ? -21.118 39.401 -5.096 1.00 41.41 82 GLY A N 1
ATOM 647 C CA . GLY A 1 82 ? -19.930 40.032 -5.667 1.00 41.41 82 GLY A CA 1
ATOM 648 C C . GLY A 1 82 ? -19.194 40.971 -4.699 1.00 41.41 82 GLY A C 1
ATOM 649 O O . GLY A 1 82 ? -19.822 41.778 -4.027 1.00 41.41 82 GLY A O 1
ATOM 650 N N . ALA A 1 83 ? -17.859 40.889 -4.765 1.00 42.00 83 ALA A N 1
ATOM 651 C CA . ALA A 1 83 ? -16.860 41.958 -4.604 1.00 42.00 83 ALA A CA 1
ATOM 652 C C . ALA A 1 83 ? -16.501 42.502 -3.199 1.00 42.00 83 ALA A C 1
ATOM 654 O O . ALA A 1 83 ? -17.139 43.413 -2.691 1.00 42.00 83 ALA A O 1
ATOM 655 N N . ALA A 1 84 ? -15.370 42.024 -2.654 1.00 37.53 84 ALA A N 1
ATOM 656 C CA . ALA A 1 84 ? -14.197 42.839 -2.272 1.00 37.53 84 ALA A CA 1
ATOM 657 C C . ALA A 1 84 ? -13.138 41.949 -1.586 1.00 37.53 84 ALA A C 1
ATOM 659 O O . ALA A 1 84 ? -13.258 41.597 -0.416 1.00 37.53 84 ALA A O 1
ATOM 660 N N . GLY A 1 85 ? -12.089 41.578 -2.318 1.00 37.28 85 GLY A N 1
ATOM 661 C CA . GLY A 1 85 ? -10.871 40.975 -1.771 1.00 37.28 85 GLY A CA 1
ATOM 662 C C . GLY A 1 85 ? -9.669 41.593 -2.489 1.00 37.28 85 GLY A C 1
ATOM 663 O O . GLY A 1 85 ? -9.778 41.844 -3.691 1.00 37.28 85 GLY A O 1
ATOM 664 N N . PRO A 1 86 ? -8.574 41.922 -1.784 1.00 38.81 86 PRO A N 1
ATOM 665 C CA . PRO A 1 86 ? -7.536 42.798 -2.308 1.00 38.81 86 PRO A CA 1
ATOM 666 C C . PRO A 1 86 ? -6.778 42.145 -3.463 1.00 38.81 86 PRO A C 1
ATOM 668 O O . PRO A 1 86 ? -6.438 40.962 -3.419 1.00 38.81 86 PRO A O 1
ATOM 671 N N . ALA A 1 87 ? -6.473 42.961 -4.470 1.00 42.50 87 ALA A N 1
ATOM 672 C CA . ALA A 1 87 ? -5.480 42.652 -5.480 1.00 42.50 87 ALA A CA 1
ATOM 673 C C . ALA A 1 87 ? -4.145 42.337 -4.790 1.00 42.50 87 ALA A C 1
ATOM 675 O O . ALA A 1 87 ? -3.568 43.188 -4.112 1.00 42.50 87 ALA A O 1
ATOM 676 N N . LYS A 1 88 ? -3.662 41.106 -4.966 1.00 43.75 88 LYS A N 1
ATOM 677 C CA . LYS A 1 88 ? -2.265 40.750 -4.742 1.00 43.75 88 LYS A CA 1
ATOM 678 C C . LYS A 1 88 ? -1.672 40.301 -6.068 1.00 43.75 88 LYS A C 1
ATOM 680 O O . LYS A 1 88 ? -1.962 39.224 -6.577 1.00 43.75 88 LYS A O 1
ATOM 685 N N . THR A 1 89 ? -0.875 41.203 -6.620 1.00 35.72 89 THR A N 1
ATOM 686 C CA . THR A 1 89 ? 0.359 40.899 -7.339 1.00 35.72 89 THR A CA 1
ATOM 687 C C . THR A 1 89 ? 1.240 39.940 -6.529 1.00 35.72 89 THR A C 1
ATOM 689 O O . THR A 1 89 ? 1.098 39.883 -5.311 1.00 35.72 89 THR A O 1
ATOM 692 N N . SER A 1 90 ? 2.196 39.321 -7.224 1.00 37.59 90 SER A N 1
ATOM 693 C CA . SER A 1 90 ? 3.346 38.535 -6.748 1.00 37.59 90 SER A CA 1
ATOM 694 C C . SER A 1 90 ? 3.174 37.012 -6.687 1.00 37.59 90 SER A C 1
ATOM 696 O O . SER A 1 90 ? 2.543 36.457 -5.789 1.00 37.59 90 SER A O 1
ATOM 698 N N . ASP A 1 91 ? 3.880 36.409 -7.641 1.00 29.88 91 ASP A N 1
ATOM 699 C CA . ASP A 1 91 ? 4.757 35.254 -7.498 1.00 29.88 91 ASP A CA 1
ATOM 700 C C . ASP A 1 91 ? 4.140 33.861 -7.530 1.00 29.88 91 ASP A C 1
ATOM 702 O O . ASP A 1 91 ? 3.388 33.418 -6.661 1.00 29.88 91 ASP A O 1
ATOM 706 N N . GLY A 1 92 ? 4.557 33.140 -8.576 1.00 41.41 92 GLY A N 1
ATOM 707 C CA . GLY A 1 92 ? 4.528 31.695 -8.619 1.00 41.41 92 GLY A CA 1
ATOM 708 C C . GLY A 1 92 ? 5.222 31.155 -7.381 1.00 41.41 92 GLY A C 1
ATOM 709 O O . GLY A 1 92 ? 6.443 31.081 -7.312 1.00 41.41 92 GLY A O 1
ATOM 710 N N . SER A 1 93 ? 4.419 30.748 -6.407 1.00 40.03 93 SER A N 1
ATOM 711 C CA . SER A 1 93 ? 4.839 29.759 -5.433 1.00 40.03 93 SER A CA 1
ATOM 712 C C . SER A 1 93 ? 4.805 28.418 -6.149 1.00 40.03 93 SER A C 1
ATOM 714 O O . SER A 1 93 ? 3.844 27.651 -6.082 1.00 40.03 93 SER A O 1
ATOM 716 N N . ASP A 1 94 ? 5.888 28.165 -6.878 1.00 36.56 94 ASP A N 1
ATOM 717 C CA . ASP A 1 94 ? 6.472 26.839 -6.917 1.00 36.56 94 ASP A CA 1
ATOM 718 C C . ASP A 1 94 ? 6.504 26.347 -5.469 1.00 36.56 94 ASP A C 1
ATOM 720 O O . ASP A 1 94 ? 7.333 26.754 -4.658 1.00 36.56 94 ASP A O 1
ATOM 724 N N . THR A 1 95 ? 5.492 25.568 -5.090 1.00 38.44 95 THR A N 1
ATOM 725 C CA . THR A 1 95 ? 5.568 24.787 -3.866 1.00 38.44 95 THR A CA 1
ATOM 726 C C . THR A 1 95 ? 6.512 23.653 -4.218 1.00 38.44 95 THR A C 1
ATOM 728 O O . THR A 1 95 ? 6.089 22.524 -4.466 1.00 38.44 95 THR A O 1
ATOM 731 N N . THR A 1 96 ? 7.802 23.976 -4.251 1.00 41.03 96 THR A N 1
ATOM 732 C CA . THR A 1 96 ? 8.861 23.057 -3.874 1.00 41.03 96 THR A CA 1
ATOM 733 C C . THR A 1 96 ? 8.534 22.642 -2.447 1.00 41.03 96 THR A C 1
ATOM 735 O O . THR A 1 96 ? 9.020 23.191 -1.462 1.00 41.03 96 THR A O 1
ATOM 738 N N . ILE A 1 97 ? 7.617 21.677 -2.329 1.00 47.62 97 ILE A N 1
ATOM 739 C CA . ILE A 1 97 ? 7.632 20.745 -1.217 1.00 47.62 97 ILE A CA 1
ATOM 740 C C . ILE A 1 97 ? 9.047 20.202 -1.284 1.00 47.62 97 ILE A C 1
ATOM 742 O O . ILE A 1 97 ? 9.368 19.460 -2.207 1.00 47.62 97 ILE A O 1
ATOM 746 N N . SER A 1 98 ? 9.913 20.677 -0.393 1.00 40.03 98 SER A N 1
ATOM 747 C CA . SER A 1 98 ? 11.248 20.140 -0.221 1.00 40.03 98 SER A CA 1
ATOM 748 C C . SER A 1 98 ? 11.080 18.626 -0.094 1.00 40.03 98 SER A C 1
ATOM 750 O O . SER A 1 98 ? 10.595 18.138 0.929 1.00 40.03 98 SER A O 1
ATOM 752 N N . GLU A 1 99 ? 11.421 17.890 -1.157 1.00 54.12 99 GLU A N 1
ATOM 753 C CA . GLU A 1 99 ? 11.306 16.425 -1.268 1.00 54.12 99 GLU A CA 1
ATOM 754 C C . GLU A 1 99 ? 12.140 15.694 -0.199 1.00 54.12 99 GLU A C 1
ATOM 756 O O . GLU A 1 99 ? 12.126 14.474 -0.095 1.00 54.12 99 GLU A O 1
ATOM 761 N N . GLU A 1 100 ? 12.852 16.449 0.629 1.00 48.12 100 GLU A N 1
ATOM 762 C CA . GLU A 1 100 ? 13.817 15.995 1.611 1.00 48.12 100 GLU A CA 1
ATOM 763 C C . GLU A 1 100 ? 13.205 15.695 2.989 1.00 48.12 100 GLU A C 1
ATOM 765 O O . GLU A 1 100 ? 13.848 15.051 3.812 1.00 48.12 100 GLU A O 1
ATOM 770 N N . SER A 1 101 ? 11.951 16.092 3.256 1.00 45.81 101 SER A N 1
ATOM 771 C CA . SER A 1 101 ? 11.293 15.784 4.543 1.00 45.81 101 SER A CA 1
ATOM 772 C C . SER A 1 101 ? 10.308 14.611 4.492 1.00 45.81 101 SER A C 1
ATOM 774 O O . SER A 1 101 ? 9.879 14.132 5.545 1.00 45.81 101 SER A O 1
ATOM 776 N N . ALA A 1 102 ? 9.942 14.137 3.304 1.00 55.59 102 ALA A N 1
ATOM 777 C CA . ALA A 1 102 ? 9.164 12.919 3.137 1.00 55.59 102 ALA A CA 1
ATOM 778 C C . ALA A 1 102 ? 10.128 11.846 2.637 1.00 55.59 102 ALA A C 1
ATOM 780 O O . ALA A 1 102 ? 10.438 11.791 1.450 1.00 55.59 102 ALA A O 1
ATOM 781 N N . G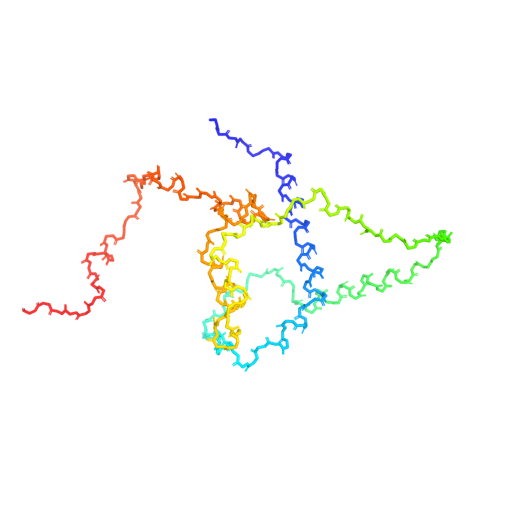LY A 1 103 ? 10.643 11.020 3.552 1.00 56.19 103 GLY A N 1
ATOM 782 C CA . GLY A 1 103 ? 11.435 9.851 3.175 1.00 56.19 103 GLY A CA 1
ATOM 783 C C . GLY A 1 103 ? 10.729 9.041 2.076 1.00 56.19 103 GLY A C 1
ATOM 784 O O . GLY A 1 103 ? 9.505 9.134 1.938 1.00 56.19 103 GLY A O 1
ATOM 785 N N . PRO A 1 104 ? 11.475 8.266 1.270 1.00 62.03 104 PRO A N 1
ATOM 786 C CA . PRO A 1 104 ? 10.902 7.551 0.139 1.00 62.03 104 PRO A CA 1
ATOM 787 C C . PRO A 1 104 ? 9.687 6.741 0.597 1.00 62.03 104 PRO A C 1
ATOM 789 O O . PRO A 1 104 ? 9.798 5.939 1.522 1.00 62.03 104 PRO A O 1
ATOM 792 N N . ASP A 1 105 ? 8.544 6.949 -0.073 1.00 74.00 105 ASP A N 1
ATOM 793 C CA . ASP A 1 105 ? 7.252 6.305 0.235 1.00 74.00 105 ASP A CA 1
ATOM 794 C C . ASP A 1 105 ? 7.417 4.787 0.438 1.00 74.00 105 ASP A C 1
ATOM 796 O O . ASP A 1 105 ? 6.764 4.168 1.266 1.00 74.00 105 ASP A O 1
ATOM 800 N N . MET A 1 106 ? 8.390 4.188 -0.255 1.00 87.25 106 MET A N 1
ATOM 801 C CA . MET A 1 106 ? 8.742 2.776 -0.181 1.00 87.25 106 MET A CA 1
ATOM 802 C C . MET A 1 106 ? 10.195 2.549 0.217 1.00 87.25 106 MET A C 1
ATOM 804 O O . MET A 1 106 ? 11.102 3.225 -0.272 1.00 87.25 106 MET A O 1
ATOM 808 N N . ARG A 1 107 ? 10.447 1.456 0.943 1.00 90.62 107 ARG A N 1
ATOM 809 C CA . ARG A 1 107 ? 11.802 0.924 1.154 1.00 90.62 107 ARG A CA 1
ATOM 810 C C . ARG A 1 107 ? 12.488 0.608 -0.184 1.00 90.62 107 ARG A C 1
ATOM 812 O O . ARG A 1 107 ? 11.809 0.256 -1.151 1.00 90.62 107 ARG A O 1
ATOM 819 N N . PRO A 1 108 ? 13.820 0.685 -0.302 1.00 91.88 108 PRO A N 1
ATOM 820 C CA . PRO A 1 108 ? 14.498 0.333 -1.548 1.00 91.88 108 PRO A CA 1
ATOM 821 C C . PRO A 1 108 ? 14.316 -1.163 -1.893 1.00 91.88 108 PRO A C 1
ATOM 823 O O . PRO A 1 108 ? 14.305 -2.009 -0.998 1.00 91.88 108 PRO A O 1
ATOM 826 N N . PRO A 1 109 ? 14.157 -1.528 -3.183 1.00 92.81 109 PRO A N 1
ATOM 827 C CA . PRO A 1 109 ? 14.097 -2.931 -3.587 1.00 92.81 109 PRO A CA 1
ATOM 828 C C . PRO A 1 109 ? 15.450 -3.618 -3.410 1.00 92.81 109 PRO A C 1
ATOM 830 O O . PRO A 1 109 ? 16.494 -3.022 -3.668 1.00 92.81 109 PRO A O 1
ATOM 833 N N . THR A 1 110 ? 15.421 -4.919 -3.126 1.00 93.56 110 THR A N 1
ATOM 834 C CA . THR A 1 110 ? 16.601 -5.788 -3.220 1.00 93.56 110 THR A CA 1
ATOM 835 C C . THR A 1 110 ? 17.224 -5.713 -4.616 1.00 93.56 110 THR A C 1
ATOM 837 O O . THR A 1 110 ? 16.500 -5.645 -5.615 1.00 93.56 110 THR A O 1
ATOM 840 N N . ALA A 1 111 ? 18.554 -5.806 -4.705 1.00 94.94 111 ALA A N 1
ATOM 841 C CA . ALA A 1 111 ? 19.294 -5.734 -5.967 1.00 94.94 111 ALA A CA 1
ATOM 842 C C . ALA A 1 111 ? 18.731 -6.681 -7.046 1.00 94.94 111 ALA A C 1
ATOM 844 O O . ALA A 1 111 ? 18.414 -6.231 -8.141 1.00 94.94 111 ALA A O 1
ATOM 845 N N . GLY A 1 112 ? 18.470 -7.951 -6.709 1.00 94.38 112 GLY A N 1
ATOM 846 C CA . GLY A 1 112 ? 17.902 -8.931 -7.650 1.00 94.38 112 GLY A CA 1
ATOM 847 C C . GLY A 1 112 ? 16.445 -8.677 -8.066 1.00 94.38 112 GLY A C 1
ATOM 848 O O . GLY A 1 112 ? 15.945 -9.290 -9.000 1.00 94.38 112 GLY A O 1
ATOM 849 N N . THR A 1 113 ? 15.720 -7.801 -7.370 1.00 94.56 113 THR A N 1
ATOM 850 C CA . THR A 1 113 ? 14.416 -7.305 -7.836 1.00 94.56 113 THR A CA 1
ATOM 851 C C . THR A 1 113 ? 14.614 -6.074 -8.713 1.00 94.56 113 THR A C 1
ATOM 853 O O . THR A 1 113 ? 13.945 -5.948 -9.729 1.00 94.56 113 THR A O 1
ATOM 856 N N . ARG A 1 114 ? 15.566 -5.195 -8.375 1.00 95.00 114 ARG A N 1
ATOM 857 C CA . ARG A 1 114 ? 15.913 -4.013 -9.178 1.00 95.00 114 ARG A CA 1
ATOM 858 C C . ARG A 1 114 ? 16.444 -4.383 -10.568 1.00 95.00 114 ARG A C 1
ATOM 860 O O . ARG A 1 114 ? 16.133 -3.676 -11.520 1.00 95.00 114 ARG A O 1
ATOM 867 N N . THR A 1 115 ? 17.182 -5.483 -10.702 1.00 96.44 115 THR A N 1
ATOM 868 C CA . THR A 1 115 ? 17.671 -5.982 -12.001 1.00 96.44 115 THR A CA 1
ATOM 869 C C . THR A 1 115 ? 16.537 -6.312 -12.968 1.00 96.44 115 THR A C 1
ATOM 871 O O . THR A 1 115 ? 16.664 -6.019 -14.154 1.00 96.44 115 THR A O 1
ATOM 874 N N . LEU A 1 116 ? 15.403 -6.822 -12.462 1.00 95.69 116 LEU A N 1
ATOM 875 C CA . LEU A 1 116 ? 14.232 -7.142 -13.286 1.00 95.69 116 LEU A CA 1
ATOM 876 C C . LEU A 1 116 ? 13.733 -5.933 -14.073 1.00 95.69 116 LEU A C 1
ATOM 878 O O . LEU A 1 116 ? 13.205 -6.095 -15.160 1.00 95.69 116 LEU A O 1
ATOM 882 N N . LEU A 1 117 ? 13.932 -4.715 -13.558 1.00 94.88 117 LEU A N 1
ATOM 883 C CA . LEU A 1 117 ? 13.488 -3.485 -14.212 1.00 94.88 117 LEU A CA 1
ATOM 884 C C . LEU A 1 117 ? 14.116 -3.288 -15.602 1.00 94.88 117 LEU A C 1
ATOM 886 O O . LEU A 1 117 ? 13.504 -2.645 -16.454 1.00 94.88 117 LEU A O 1
ATOM 890 N N . TYR A 1 118 ? 15.314 -3.840 -15.808 1.00 94.62 118 TYR A N 1
ATOM 891 C CA . TYR A 1 118 ? 16.132 -3.661 -17.008 1.00 94.62 118 TYR A CA 1
ATOM 892 C C . TYR A 1 118 ? 16.317 -4.953 -17.814 1.00 94.62 118 TYR A C 1
ATOM 894 O O . TYR A 1 118 ? 17.039 -4.950 -18.806 1.00 94.62 118 TYR A O 1
ATOM 902 N N . SER A 1 119 ? 15.685 -6.058 -17.408 1.00 93.06 119 SER A N 1
ATOM 903 C CA . SER A 1 119 ? 15.791 -7.341 -18.106 1.00 93.06 119 SER A CA 1
ATOM 904 C C . SER A 1 119 ? 14.553 -7.620 -18.959 1.00 93.06 119 SER A C 1
ATOM 906 O O . SER A 1 119 ? 13.456 -7.731 -18.416 1.00 93.06 119 SER A O 1
ATOM 908 N N . GLY A 1 120 ? 14.725 -7.814 -20.267 1.00 94.06 120 GLY A N 1
ATOM 909 C CA . GLY A 1 120 ? 13.646 -8.232 -21.170 1.00 94.06 120 GLY A CA 1
ATOM 910 C C . GLY A 1 120 ? 12.642 -7.125 -21.522 1.00 94.06 120 GLY A C 1
ATOM 911 O O . GLY A 1 120 ? 12.904 -5.935 -21.342 1.00 94.06 120 GLY A O 1
ATOM 912 N N . ILE A 1 121 ? 11.483 -7.525 -22.056 1.00 93.19 121 ILE A N 1
ATOM 913 C CA . ILE A 1 121 ? 10.460 -6.616 -22.598 1.00 93.19 121 ILE A CA 1
ATOM 914 C C . ILE A 1 121 ? 9.164 -6.739 -21.789 1.00 93.19 121 ILE A C 1
ATOM 916 O O . ILE A 1 121 ? 8.595 -7.819 -21.646 1.00 93.19 121 ILE A O 1
ATOM 920 N N . SER A 1 122 ? 8.642 -5.603 -21.316 1.00 94.12 122 SER A N 1
ATOM 921 C CA . SER A 1 122 ? 7.469 -5.551 -20.426 1.00 94.12 122 SER A CA 1
ATOM 922 C C . SER A 1 122 ? 6.186 -6.152 -21.014 1.00 94.12 122 SER A C 1
ATOM 924 O O . SER A 1 122 ? 5.336 -6.624 -20.257 1.00 94.12 122 SER A O 1
ATOM 926 N N . ALA A 1 123 ? 6.043 -6.137 -22.342 1.00 92.00 123 ALA A N 1
ATOM 927 C CA . ALA A 1 123 ? 4.890 -6.694 -23.048 1.00 92.00 123 ALA A CA 1
ATOM 928 C C . ALA A 1 123 ? 4.783 -8.223 -22.898 1.00 92.00 123 ALA A C 1
ATOM 930 O O . ALA A 1 123 ? 3.680 -8.746 -22.790 1.00 92.00 123 ALA A O 1
ATOM 931 N N . HIS A 1 124 ? 5.915 -8.929 -22.802 1.00 93.44 124 HIS A N 1
ATOM 932 C CA . HIS A 1 124 ? 5.954 -10.384 -22.598 1.00 93.44 124 HIS A CA 1
ATOM 933 C C . HIS A 1 124 ? 5.896 -10.787 -21.116 1.00 93.44 124 HIS A C 1
ATOM 935 O O . HIS A 1 124 ? 6.025 -11.960 -20.781 1.00 93.44 124 HIS A O 1
ATOM 941 N N . GLY A 1 125 ? 5.676 -9.824 -20.215 1.00 92.06 125 GLY A N 1
ATOM 942 C CA . GLY A 1 125 ? 5.634 -10.065 -18.773 1.00 92.06 125 GLY A CA 1
ATOM 943 C C . GLY A 1 125 ? 6.978 -9.914 -18.060 1.00 92.06 125 GLY A C 1
ATOM 944 O O . GLY A 1 125 ? 6.997 -10.008 -16.833 1.00 92.06 125 GLY A O 1
ATOM 945 N N . ASP A 1 126 ? 8.055 -9.610 -18.787 1.00 94.75 126 ASP A N 1
ATOM 946 C CA . ASP A 1 126 ? 9.391 -9.359 -18.238 1.00 94.75 126 ASP A CA 1
ATOM 947 C C . ASP A 1 126 ? 9.567 -7.890 -17.810 1.00 94.75 126 ASP A C 1
ATOM 949 O O . ASP A 1 126 ? 8.603 -7.123 -17.692 1.00 94.75 126 ASP A O 1
ATOM 953 N N . GLY A 1 127 ? 10.798 -7.462 -17.538 1.00 95.31 127 GLY A N 1
ATOM 954 C CA . GLY A 1 127 ? 11.118 -6.056 -17.332 1.00 95.31 127 GLY A CA 1
ATOM 955 C C . GLY A 1 127 ? 10.385 -5.433 -16.142 1.00 95.31 127 GLY A C 1
ATOM 956 O O . GLY A 1 127 ? 10.244 -5.996 -15.048 1.00 95.31 127 GLY A O 1
ATOM 957 N N . ARG A 1 128 ? 9.824 -4.246 -16.397 1.00 94.75 128 ARG A N 1
ATOM 958 C CA . ARG A 1 128 ? 8.980 -3.526 -15.435 1.00 94.75 128 ARG A CA 1
ATOM 959 C C . ARG A 1 128 ? 7.770 -4.340 -14.974 1.00 94.75 128 ARG A C 1
ATOM 961 O O . ARG A 1 128 ? 7.421 -4.238 -13.801 1.00 94.75 128 ARG A O 1
ATOM 968 N N . ASN A 1 129 ? 7.148 -5.148 -15.836 1.00 95.25 129 ASN A N 1
ATOM 969 C CA . ASN A 1 129 ? 5.996 -5.964 -15.441 1.00 95.25 129 ASN A CA 1
ATOM 970 C C . ASN A 1 129 ? 6.411 -7.021 -14.405 1.00 95.25 129 ASN A C 1
ATOM 972 O O . ASN A 1 129 ? 5.835 -7.074 -13.315 1.00 95.25 129 ASN A O 1
ATOM 976 N N . ALA A 1 130 ? 7.485 -7.772 -14.673 1.00 95.62 130 ALA A N 1
ATOM 977 C CA . ALA A 1 130 ? 8.052 -8.725 -13.717 1.00 95.62 130 ALA A CA 1
ATOM 978 C C . ALA A 1 130 ? 8.433 -8.055 -12.387 1.00 95.62 130 ALA A C 1
ATOM 980 O O . ALA A 1 130 ? 8.111 -8.572 -11.311 1.00 95.62 130 ALA A O 1
ATOM 981 N N . TYR A 1 131 ? 9.054 -6.871 -12.446 1.00 95.50 131 TYR A N 1
ATOM 982 C CA . TYR A 1 131 ? 9.367 -6.075 -11.260 1.00 95.50 131 TYR A CA 1
ATOM 983 C C . TYR A 1 131 ? 8.113 -5.726 -10.449 1.00 95.50 131 TYR A C 1
ATOM 985 O O . TYR A 1 131 ? 8.070 -6.004 -9.250 1.00 95.50 131 TYR A O 1
ATOM 993 N N . LEU A 1 132 ? 7.084 -5.153 -11.081 1.00 94.00 132 LEU A N 1
ATOM 994 C CA . LEU A 1 132 ? 5.851 -4.743 -10.401 1.00 94.00 132 LEU A 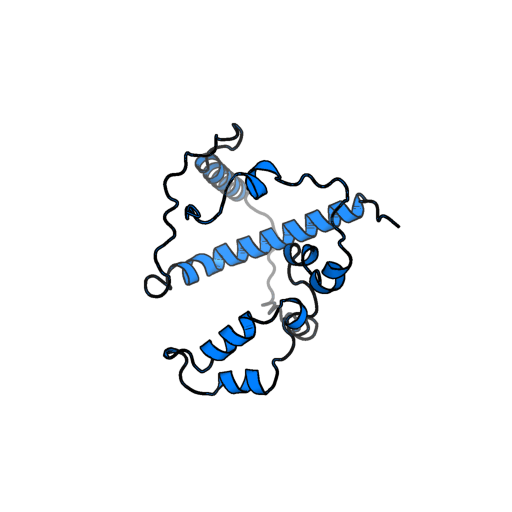CA 1
ATOM 995 C C . LEU A 1 132 ? 5.105 -5.944 -9.817 1.00 94.00 132 LEU A C 1
ATOM 997 O O . LEU A 1 132 ? 4.641 -5.875 -8.678 1.00 94.00 132 LEU A O 1
ATOM 1001 N N . ARG A 1 133 ? 5.048 -7.070 -10.540 1.00 94.38 133 ARG A N 1
ATOM 1002 C CA . ARG A 1 133 ? 4.473 -8.328 -10.040 1.00 94.38 133 ARG A CA 1
ATOM 1003 C C . ARG A 1 133 ? 5.206 -8.820 -8.798 1.00 94.38 133 ARG A C 1
ATOM 1005 O O . ARG A 1 133 ? 4.561 -9.096 -7.788 1.00 94.38 133 ARG A O 1
ATOM 1012 N N . LYS A 1 134 ? 6.541 -8.869 -8.835 1.00 94.44 134 LYS A N 1
ATOM 1013 C CA . LYS A 1 134 ? 7.354 -9.278 -7.680 1.00 94.44 134 LYS A CA 1
ATOM 1014 C C . LYS A 1 134 ? 7.167 -8.320 -6.503 1.00 94.44 134 LYS A C 1
ATOM 1016 O O . LYS A 1 134 ? 6.958 -8.758 -5.376 1.00 94.44 134 LYS A O 1
ATOM 1021 N N . ARG A 1 135 ? 7.144 -7.010 -6.772 1.00 93.44 135 ARG A N 1
ATOM 1022 C CA . ARG A 1 135 ? 6.893 -5.961 -5.774 1.00 93.44 135 ARG A CA 1
ATOM 1023 C C . ARG A 1 135 ? 5.492 -6.066 -5.164 1.00 93.44 135 ARG A C 1
ATOM 1025 O O . ARG A 1 135 ? 5.323 -5.748 -3.991 1.00 93.44 135 ARG A O 1
ATOM 1032 N N . LYS A 1 136 ? 4.482 -6.487 -5.931 1.00 92.38 136 LYS A N 1
ATOM 1033 C CA . LYS A 1 136 ? 3.094 -6.666 -5.472 1.00 92.38 136 LYS A CA 1
ATOM 1034 C C . LYS A 1 136 ? 2.960 -7.806 -4.459 1.00 92.38 136 LYS A C 1
ATOM 1036 O O . LYS A 1 136 ? 2.168 -7.656 -3.537 1.00 92.38 136 LYS A O 1
ATOM 1041 N N . MET A 1 137 ? 3.740 -8.880 -4.605 1.00 92.81 137 MET A N 1
ATOM 1042 C CA . MET A 1 137 ? 3.689 -10.053 -3.717 1.00 92.81 137 MET A CA 1
ATOM 1043 C C . MET A 1 137 ? 4.243 -9.797 -2.307 1.00 92.81 137 MET A C 1
ATOM 1045 O O . MET A 1 137 ? 3.895 -10.529 -1.386 1.00 92.81 137 MET A O 1
ATOM 1049 N N . LEU A 1 138 ? 5.077 -8.768 -2.127 1.00 91.75 138 LEU A N 1
ATOM 1050 C CA . LEU A 1 138 ? 5.584 -8.376 -0.808 1.00 91.75 138 LEU A CA 1
ATOM 1051 C C . LEU A 1 138 ? 4.464 -7.801 0.058 1.00 91.75 138 LEU A C 1
ATOM 1053 O O . LEU A 1 138 ? 3.619 -7.036 -0.438 1.00 91.75 138 LEU A O 1
ATOM 1057 N N . THR A 1 139 ? 4.500 -8.115 1.354 1.00 91.38 139 THR A N 1
ATOM 1058 C CA . THR A 1 139 ? 3.529 -7.552 2.290 1.00 91.38 139 THR A CA 1
ATOM 1059 C C . THR A 1 139 ? 3.738 -6.044 2.432 1.00 91.38 139 THR A C 1
ATOM 1061 O O . THR A 1 139 ? 4.838 -5.534 2.196 1.00 91.38 139 THR A O 1
ATOM 1064 N N . PRO A 1 140 ? 2.689 -5.287 2.790 1.00 89.88 140 PRO A N 1
ATOM 1065 C CA . PRO A 1 140 ? 2.822 -3.856 3.024 1.00 89.88 140 PRO A CA 1
ATOM 1066 C C . PRO A 1 140 ? 3.893 -3.518 4.069 1.00 89.88 140 PRO A C 1
ATOM 1068 O O . PRO A 1 140 ? 4.604 -2.540 3.874 1.00 89.88 140 PRO A O 1
ATOM 1071 N N . GLU A 1 141 ? 4.069 -4.342 5.110 1.00 90.62 141 GLU A N 1
ATOM 1072 C CA . GLU A 1 141 ? 5.020 -4.061 6.199 1.00 90.62 141 GLU A CA 1
ATOM 1073 C C . GLU A 1 141 ? 6.492 -4.190 5.780 1.00 90.62 141 GLU A C 1
ATOM 1075 O O . GLU A 1 141 ? 7.371 -3.536 6.339 1.00 90.62 141 GLU A O 1
ATOM 1080 N N . GLU A 1 142 ? 6.786 -5.026 4.786 1.00 90.88 142 GLU A N 1
ATOM 1081 C CA . GLU A 1 142 ? 8.132 -5.137 4.210 1.00 90.88 142 GLU A CA 1
ATOM 1082 C C . GLU A 1 142 ? 8.425 -3.999 3.229 1.00 90.88 142 GLU A C 1
ATOM 1084 O O . GLU A 1 142 ? 9.581 -3.657 2.974 1.00 90.88 142 GLU A O 1
ATOM 1089 N N . LYS A 1 143 ? 7.365 -3.435 2.648 1.00 91.19 143 LYS A N 1
ATOM 1090 C CA . LYS A 1 143 ? 7.430 -2.506 1.522 1.00 91.19 143 LYS A CA 1
ATOM 1091 C C . LYS A 1 143 ? 7.450 -1.051 1.975 1.00 91.19 143 LYS A C 1
ATOM 1093 O O . LYS A 1 143 ? 8.222 -0.268 1.426 1.00 91.19 143 LYS A O 1
ATOM 1098 N N . TYR A 1 144 ? 6.645 -0.731 2.981 1.00 90.88 144 TYR A N 1
ATOM 1099 C CA . TYR A 1 144 ? 6.507 0.589 3.580 1.00 90.88 144 TYR A CA 1
ATOM 1100 C C . TYR A 1 144 ? 6.998 0.541 5.027 1.00 90.88 144 TYR A C 1
ATOM 1102 O O . TYR A 1 144 ? 6.798 -0.449 5.729 1.00 90.88 144 TYR A O 1
ATOM 1110 N N . GLU A 1 145 ? 7.635 1.614 5.488 1.00 89.44 145 GLU A N 1
ATOM 1111 C CA . GLU A 1 145 ? 8.062 1.712 6.888 1.00 89.44 145 GLU A CA 1
ATOM 1112 C C . GLU A 1 145 ? 6.877 1.957 7.831 1.00 89.44 145 GLU A C 1
ATOM 1114 O O . GLU A 1 145 ? 6.803 1.375 8.916 1.00 89.44 145 GLU A O 1
ATOM 1119 N N . PHE A 1 146 ? 5.911 2.753 7.372 1.00 88.00 146 PHE A N 1
ATOM 1120 C CA . PHE A 1 146 ? 4.726 3.146 8.124 1.00 88.00 146 PHE A CA 1
ATOM 1121 C C . PHE A 1 146 ? 3.449 2.857 7.318 1.00 88.00 146 PHE A C 1
ATOM 1123 O O . PHE A 1 146 ? 3.486 2.851 6.084 1.00 88.00 146 PHE A O 1
ATOM 1130 N N . PRO A 1 147 ? 2.300 2.629 7.980 1.00 88.94 147 PRO A N 1
ATOM 1131 C CA . PRO A 1 147 ? 1.024 2.490 7.293 1.00 88.94 147 PRO A CA 1
ATOM 1132 C C . PRO A 1 147 ? 0.651 3.812 6.613 1.00 88.94 147 PRO A C 1
ATOM 1134 O O . PRO A 1 147 ? 0.376 4.808 7.275 1.00 88.94 147 PRO A O 1
ATOM 1137 N N . ILE A 1 148 ? 0.608 3.794 5.283 1.00 84.25 148 ILE A N 1
ATOM 1138 C CA . ILE A 1 148 ? 0.328 4.974 4.453 1.00 84.25 148 ILE A CA 1
ATOM 1139 C C . ILE A 1 148 ? -1.101 5.515 4.601 1.00 84.25 148 ILE A C 1
ATOM 1141 O O . ILE A 1 148 ? -1.342 6.699 4.392 1.00 84.25 148 ILE A O 1
ATOM 1145 N N . LEU A 1 149 ? -2.058 4.644 4.932 1.00 84.38 149 LEU A N 1
ATOM 1146 C CA . LEU A 1 149 ? -3.480 4.962 5.056 1.00 84.38 149 LEU A CA 1
ATOM 1147 C C . LEU A 1 149 ? -4.004 4.534 6.431 1.00 84.38 149 LEU A C 1
ATOM 1149 O O . LEU A 1 149 ? -3.585 3.512 6.983 1.00 84.38 149 LEU A O 1
ATOM 1153 N N . SER A 1 150 ? -5.028 5.235 6.912 1.00 85.69 150 SER A N 1
ATOM 1154 C CA . SER A 1 150 ? -5.809 4.899 8.107 1.00 85.69 150 SER A CA 1
ATOM 1155 C C . SER A 1 150 ? -6.336 3.459 8.071 1.00 85.69 150 SER A C 1
ATOM 1157 O O . SER A 1 150 ? -6.252 2.731 9.058 1.00 85.69 150 SER A O 1
ATOM 1159 N N . SER A 1 151 ? -6.781 2.984 6.903 1.00 84.00 151 SER A N 1
ATOM 1160 C CA . SER A 1 151 ? -7.249 1.605 6.712 1.00 84.00 151 SER A CA 1
ATOM 1161 C C . SER A 1 151 ? -6.150 0.553 6.887 1.00 84.00 151 SER A C 1
ATOM 1163 O O . SER A 1 151 ? -6.448 -0.592 7.219 1.00 84.00 151 SER A O 1
ATOM 1165 N N . CYS A 1 152 ? -4.882 0.911 6.669 1.00 87.56 152 CYS A N 1
ATOM 1166 C CA . CYS A 1 152 ? -3.758 -0.011 6.835 1.00 87.56 152 CYS A CA 1
ATOM 1167 C C . CYS A 1 152 ? -3.402 -0.237 8.306 1.00 87.56 152 CYS A C 1
ATOM 1169 O O . CYS A 1 152 ? -2.797 -1.258 8.613 1.00 87.56 152 CYS A O 1
ATOM 1171 N N . GLN A 1 153 ? -3.791 0.663 9.215 1.00 87.12 153 GLN A N 1
ATOM 1172 C CA . GLN A 1 153 ? -3.416 0.575 10.629 1.00 87.12 153 GLN A CA 1
ATOM 1173 C C . GLN A 1 153 ? -4.007 -0.653 11.330 1.00 87.12 153 GLN A C 1
ATOM 1175 O O . GLN A 1 153 ? -3.327 -1.258 12.151 1.00 87.12 153 GLN A O 1
ATOM 1180 N N . TYR A 1 154 ? -5.236 -1.058 10.988 1.00 84.38 154 TYR A N 1
ATOM 1181 C CA . TYR A 1 154 ? -5.888 -2.214 11.619 1.00 84.38 154 TYR A CA 1
ATOM 1182 C C . TYR A 1 154 ? -5.172 -3.542 11.322 1.00 84.38 154 TYR A C 1
ATOM 1184 O O . TYR A 1 154 ? -5.056 -4.395 12.196 1.00 84.38 154 TYR A O 1
ATOM 1192 N N . GLY A 1 155 ? -4.696 -3.719 10.086 1.00 85.38 155 GLY A N 1
ATOM 1193 C CA . GLY A 1 155 ? -4.042 -4.952 9.634 1.00 85.38 155 GLY A CA 1
ATOM 1194 C C . GLY A 1 155 ? -2.517 -4.936 9.734 1.00 85.38 155 GLY A C 1
ATOM 1195 O O . GLY A 1 155 ? -1.881 -5.921 9.364 1.00 85.38 155 GLY A O 1
ATOM 1196 N N . TRP A 1 156 ? -1.923 -3.834 10.191 1.00 91.25 156 TRP A N 1
ATOM 1197 C CA . TRP A 1 156 ? -0.476 -3.659 10.204 1.00 91.25 156 TRP A CA 1
ATOM 1198 C C . TRP A 1 156 ? 0.188 -4.644 11.170 1.00 91.25 156 TRP A C 1
ATOM 1200 O O . TRP A 1 156 ? -0.128 -4.644 12.360 1.00 91.25 156 TRP A O 1
ATOM 1210 N N . LYS A 1 157 ? 1.114 -5.475 10.673 1.00 87.88 157 LYS A N 1
ATOM 1211 C CA . LYS A 1 157 ? 1.868 -6.467 11.462 1.00 87.88 157 LYS A CA 1
ATOM 1212 C C . LYS A 1 157 ? 1.002 -7.530 12.136 1.00 87.88 157 LYS A C 1
ATOM 1214 O O . LYS A 1 157 ? 1.436 -8.184 13.081 1.00 87.88 157 LYS A O 1
ATOM 1219 N N . ILE A 1 158 ? -0.205 -7.784 11.627 1.00 85.69 158 ILE A N 1
ATOM 1220 C CA . ILE A 1 158 ? -1.122 -8.767 12.227 1.00 85.69 158 ILE A CA 1
ATOM 1221 C C . ILE A 1 158 ? -0.513 -10.178 12.312 1.00 85.69 158 ILE A C 1
ATOM 1223 O O . ILE A 1 158 ? -0.827 -10.936 13.226 1.00 85.69 158 ILE A O 1
ATOM 1227 N N . ARG A 1 159 ? 0.406 -10.522 11.398 1.00 84.88 159 ARG A N 1
ATOM 1228 C CA . ARG A 1 159 ? 1.122 -11.807 11.398 1.00 84.88 159 ARG A CA 1
ATOM 1229 C C . ARG A 1 159 ? 2.038 -11.987 12.613 1.00 84.88 159 ARG A C 1
ATOM 1231 O O . ARG A 1 159 ? 2.169 -13.115 13.074 1.00 84.88 159 ARG A O 1
ATOM 1238 N N . GLU A 1 160 ? 2.611 -10.910 13.155 1.00 85.50 160 GLU A N 1
ATOM 1239 C CA . GLU A 1 160 ? 3.443 -10.955 14.371 1.00 85.50 160 GLU A CA 1
ATOM 1240 C C . GLU A 1 160 ? 2.598 -11.333 15.603 1.00 85.50 160 GLU A C 1
ATOM 1242 O O . GLU A 1 160 ? 3.062 -12.036 16.498 1.00 85.50 160 GLU A O 1
ATOM 1247 N N . PHE A 1 161 ? 1.323 -10.929 15.615 1.00 76.94 161 PHE A N 1
ATOM 1248 C CA . PHE A 1 161 ? 0.386 -11.171 16.719 1.00 76.94 161 PHE A CA 1
ATOM 1249 C C . PHE A 1 161 ? -0.526 -12.389 16.505 1.00 76.94 161 PHE A C 1
ATOM 1251 O O . PHE A 1 161 ? -1.179 -12.848 17.444 1.00 76.94 161 PHE A O 1
ATOM 1258 N N . GLY A 1 162 ? -0.571 -12.946 15.290 1.00 71.88 162 GLY A N 1
ATOM 1259 C CA . GLY A 1 162 ? -1.479 -14.035 14.916 1.00 71.88 162 GLY A CA 1
ATOM 1260 C C . GLY A 1 162 ? -1.292 -15.315 15.735 1.00 71.88 162 GLY A C 1
ATOM 1261 O O . GLY A 1 162 ? -2.267 -16.001 16.022 1.00 71.88 162 GLY A O 1
ATOM 1262 N N . GLY A 1 163 ? -0.070 -15.598 16.198 1.00 69.69 163 GLY A N 1
ATOM 1263 C CA . GLY A 1 163 ? 0.209 -16.748 17.067 1.00 69.69 163 GLY A CA 1
ATOM 1264 C C . GLY A 1 163 ? -0.329 -16.613 18.498 1.00 69.69 163 GLY A C 1
ATOM 1265 O O . GLY A 1 163 ? -0.392 -17.601 19.224 1.00 69.69 163 GLY A O 1
ATOM 1266 N N . GLN A 1 164 ? -0.723 -15.407 18.920 1.00 67.88 164 GLN A N 1
ATOM 1267 C CA . GLN A 1 164 ? -1.221 -15.153 20.275 1.00 67.88 164 GLN A CA 1
ATOM 1268 C C . GLN A 1 164 ? -2.751 -15.211 20.374 1.00 67.88 164 GLN A C 1
ATOM 1270 O O . GLN A 1 164 ? -3.295 -15.252 21.479 1.00 67.88 164 GLN A O 1
ATOM 1275 N N . SER A 1 165 ? -3.460 -15.250 19.241 1.00 69.62 165 SER A N 1
ATOM 1276 C CA . SER A 1 165 ? -4.918 -15.348 19.227 1.00 69.62 165 SER A CA 1
ATOM 1277 C C . SER A 1 165 ? -5.349 -16.803 19.411 1.00 69.62 165 SER A C 1
ATOM 1279 O O . SER A 1 165 ? -5.444 -17.578 18.462 1.00 69.62 165 SER A O 1
ATOM 1281 N N . LYS A 1 166 ? -5.596 -17.195 20.662 1.00 74.81 166 LYS A N 1
ATOM 1282 C CA . LYS A 1 166 ? -6.282 -18.457 20.957 1.00 74.81 166 LYS A CA 1
ATOM 1283 C C . LYS A 1 166 ? -7.778 -18.270 20.676 1.00 74.81 166 LYS A C 1
ATOM 1285 O O . LYS A 1 166 ? -8.334 -17.260 21.116 1.00 74.81 166 LYS A O 1
ATOM 1290 N N . PRO A 1 167 ? -8.448 -19.207 19.981 1.00 80.38 167 PRO A N 1
ATOM 1291 C CA . PRO A 1 167 ? -9.897 -19.143 19.846 1.00 80.38 167 PRO A CA 1
ATOM 1292 C C . PRO A 1 167 ? -10.537 -19.143 21.239 1.00 80.38 167 PRO A C 1
ATOM 1294 O O . PRO A 1 167 ? -10.061 -19.819 22.153 1.00 80.38 167 PRO A O 1
ATOM 1297 N N . SER A 1 168 ? -11.609 -18.365 21.408 1.00 83.62 168 SER A N 1
ATOM 1298 C CA . SER A 1 168 ? -12.365 -18.371 22.661 1.00 83.62 168 SER A CA 1
ATOM 1299 C C . SER A 1 168 ? -12.893 -19.786 22.933 1.00 83.62 168 SER A C 1
ATOM 1301 O O . SER A 1 168 ? -13.486 -20.372 22.023 1.00 83.62 168 SER A O 1
ATOM 1303 N N . PRO A 1 169 ? -12.771 -20.314 24.166 1.00 85.50 169 PRO A N 1
ATOM 1304 C CA . PRO A 1 169 ? -13.382 -21.590 24.548 1.00 85.50 169 PRO A CA 1
ATOM 1305 C C . PRO A 1 169 ? -14.898 -21.639 24.304 1.00 85.50 169 PRO A C 1
ATOM 1307 O O . PRO A 1 169 ? -15.473 -22.714 24.173 1.00 85.50 169 PRO A O 1
ATOM 1310 N N . HIS A 1 170 ? -15.545 -20.472 24.231 1.00 89.38 170 HIS A N 1
ATOM 1311 C CA . HIS A 1 170 ? -16.988 -20.323 24.043 1.00 89.38 170 HIS A CA 1
ATOM 1312 C C . HIS A 1 170 ? -17.366 -19.833 22.637 1.00 89.38 170 HIS A C 1
ATOM 1314 O O . HIS A 1 170 ? -18.485 -19.361 22.423 1.00 89.38 170 HIS A O 1
ATOM 1320 N N . ALA A 1 171 ? -16.447 -19.891 21.670 1.00 87.88 171 ALA A N 1
ATOM 1321 C CA . ALA A 1 171 ? -16.775 -19.564 20.289 1.00 87.88 171 ALA A CA 1
ATOM 1322 C C . ALA A 1 171 ? -17.825 -20.550 19.748 1.00 87.88 171 ALA A C 1
ATOM 1324 O O . ALA A 1 171 ? -17.700 -21.765 19.895 1.00 87.88 171 ALA A O 1
ATOM 1325 N N . ARG A 1 172 ? -18.877 -20.029 19.107 1.00 88.62 172 ARG A N 1
ATOM 1326 C CA . ARG A 1 172 ? -19.906 -20.865 18.478 1.00 88.62 172 ARG A CA 1
ATOM 1327 C C . ARG A 1 172 ? -19.287 -21.605 17.292 1.00 88.62 172 ARG A C 1
ATOM 1329 O O . ARG A 1 172 ? -18.868 -20.971 16.328 1.00 88.62 172 ARG A O 1
ATOM 1336 N N . VAL A 1 173 ? -19.266 -22.930 17.361 1.00 87.81 173 VAL A N 1
ATOM 1337 C CA . VAL A 1 173 ? -18.837 -23.817 16.270 1.00 87.81 173 VAL A CA 1
ATOM 1338 C C . VAL A 1 173 ? -20.048 -24.317 15.482 1.00 87.81 173 VAL A C 1
ATOM 1340 O O . VAL A 1 173 ? -21.130 -24.511 16.042 1.00 87.81 173 VAL A O 1
ATOM 1343 N N . CYS A 1 174 ? -19.898 -24.505 14.170 1.00 86.94 174 CYS A N 1
ATOM 1344 C CA . CYS A 1 174 ? -21.001 -24.891 13.289 1.00 86.94 174 CYS A CA 1
ATOM 1345 C C . CYS A 1 174 ? -21.133 -26.417 13.194 1.00 86.94 174 CYS A C 1
ATOM 1347 O O . CYS A 1 174 ? -21.072 -26.984 12.108 1.00 86.94 174 CYS A O 1
ATOM 1349 N N . VAL A 1 175 ? -21.354 -27.080 14.338 1.00 88.06 175 VAL A N 1
ATOM 1350 C CA . VAL A 1 175 ? -21.333 -28.552 14.448 1.00 88.06 175 VAL A CA 1
ATOM 1351 C C . VAL A 1 175 ? -22.208 -29.221 13.392 1.00 88.06 175 VAL A C 1
ATOM 1353 O O . VAL A 1 175 ? -21.747 -30.142 12.742 1.00 88.06 175 VAL A O 1
ATOM 1356 N N . ILE A 1 176 ? -23.434 -28.731 13.169 1.00 88.12 176 ILE A N 1
ATOM 1357 C CA . ILE A 1 176 ? -24.356 -29.321 12.185 1.00 88.12 176 ILE A CA 1
ATOM 1358 C C . ILE A 1 176 ? -23.771 -29.261 10.772 1.00 88.12 176 ILE A C 1
ATOM 1360 O O . ILE A 1 176 ? -23.831 -30.242 10.040 1.00 88.12 176 ILE A O 1
ATOM 1364 N N . LYS A 1 177 ? -23.199 -28.121 10.376 1.00 85.19 177 LYS A N 1
ATOM 1365 C CA . LYS A 1 177 ? -22.608 -27.973 9.045 1.00 85.19 177 LYS A CA 1
ATOM 1366 C C . LYS A 1 177 ? -21.386 -28.872 8.891 1.00 85.19 177 LYS A C 1
ATOM 1368 O O . LYS A 1 177 ? -21.261 -29.524 7.863 1.00 85.19 177 LYS A O 1
ATOM 1373 N N . ASP A 1 178 ? -20.544 -28.922 9.917 1.00 83.62 178 ASP A N 1
ATOM 1374 C CA . ASP A 1 178 ? -19.270 -29.640 9.884 1.00 83.62 178 ASP A CA 1
ATOM 1375 C C . ASP A 1 178 ? -19.448 -31.167 9.980 1.00 83.62 178 ASP A C 1
ATOM 1377 O O . ASP A 1 178 ? -18.619 -31.909 9.456 1.00 83.62 178 ASP A O 1
ATOM 1381 N N . SER A 1 179 ? -20.520 -31.652 10.625 1.00 83.75 179 SER A N 1
ATOM 1382 C CA . SER A 1 179 ? -20.772 -33.089 10.807 1.00 83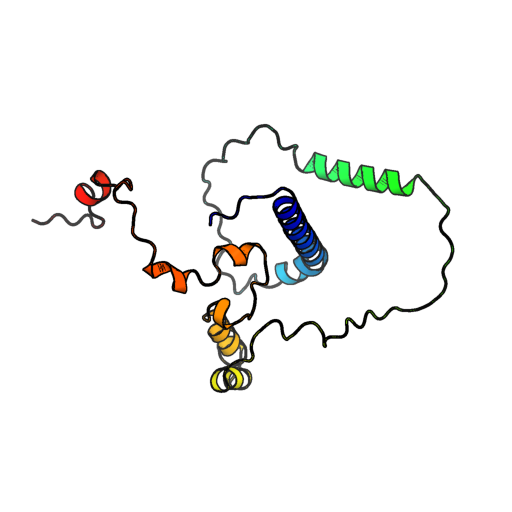.75 179 SER A CA 1
ATOM 1383 C C . SER A 1 179 ? -21.813 -33.682 9.856 1.00 83.75 179 SER A C 1
ATOM 1385 O O . SER A 1 179 ? -21.615 -34.803 9.386 1.00 83.75 179 SER A O 1
ATOM 1387 N N . PHE A 1 180 ? -22.908 -32.974 9.546 1.00 81.75 180 PHE A N 1
ATOM 1388 C CA . PHE A 1 180 ? -23.989 -33.529 8.714 1.00 81.75 180 PHE A CA 1
ATOM 1389 C C . PHE A 1 180 ? -23.759 -33.335 7.217 1.00 81.75 180 PHE A C 1
ATOM 1391 O O . PHE A 1 180 ? -24.229 -34.148 6.422 1.00 81.75 180 PHE A O 1
ATOM 1398 N N . TYR A 1 181 ? -23.054 -32.279 6.812 1.00 83.25 181 TYR A N 1
ATOM 1399 C CA . TYR A 1 181 ? -22.887 -31.947 5.402 1.00 83.25 181 TYR A CA 1
ATOM 1400 C C . TYR A 1 181 ? -21.441 -32.179 4.972 1.00 83.25 181 TYR A C 1
ATOM 1402 O O . TYR A 1 181 ? -20.513 -31.533 5.448 1.00 83.25 181 TYR A O 1
ATOM 1410 N N . ARG A 1 182 ? -21.241 -33.109 4.036 1.00 78.94 182 ARG A N 1
ATOM 1411 C CA . ARG A 1 182 ? -19.937 -33.332 3.403 1.00 78.94 182 ARG A CA 1
ATOM 1412 C C . ARG A 1 182 ? -19.749 -32.349 2.249 1.00 78.94 182 ARG A C 1
ATOM 1414 O O . ARG A 1 182 ? -20.675 -32.107 1.481 1.00 78.94 182 ARG A O 1
ATOM 1421 N N . ASN A 1 183 ? -18.531 -31.831 2.089 1.00 75.62 183 ASN A N 1
ATOM 1422 C CA . ASN A 1 183 ? -18.188 -30.941 0.971 1.00 75.62 183 ASN A CA 1
ATOM 1423 C C . ASN A 1 183 ? -18.146 -31.667 -0.385 1.00 75.62 183 ASN A C 1
ATOM 1425 O O . ASN A 1 183 ? -18.248 -31.021 -1.425 1.00 75.62 183 ASN A O 1
ATOM 1429 N N . SER A 1 184 ? -18.004 -32.994 -0.387 1.00 74.94 184 SER A N 1
ATOM 1430 C CA . SER A 1 184 ? -18.121 -33.836 -1.574 1.00 74.94 184 SER A CA 1
ATOM 1431 C C . SER A 1 184 ? -19.325 -34.764 -1.422 1.00 74.94 184 SER A C 1
ATOM 1433 O O . SER A 1 184 ? -19.467 -35.466 -0.422 1.00 74.94 184 SER A O 1
ATOM 1435 N N . GLY A 1 185 ? -20.202 -34.783 -2.428 1.00 70.81 185 GLY A N 1
ATOM 1436 C CA . GLY A 1 185 ? -21.394 -35.639 -2.473 1.00 70.81 185 GLY A CA 1
ATOM 1437 C C . GLY A 1 185 ? -21.095 -37.124 -2.714 1.00 70.81 185 GLY A C 1
ATOM 1438 O O . GLY A 1 185 ? -21.946 -37.834 -3.238 1.00 70.81 185 GLY A O 1
ATOM 1439 N N . ILE A 1 186 ? -19.882 -37.589 -2.398 1.00 72.25 186 ILE A N 1
ATOM 1440 C CA . ILE A 1 186 ? -19.477 -38.978 -2.607 1.00 72.25 186 ILE A CA 1
ATOM 1441 C C . ILE A 1 186 ? -19.997 -39.801 -1.429 1.00 72.25 186 ILE A C 1
ATOM 1443 O O . ILE A 1 186 ? -19.593 -39.624 -0.275 1.00 72.25 186 ILE A O 1
ATOM 1447 N N . ILE A 1 187 ? -20.927 -40.692 -1.743 1.00 70.62 187 ILE A N 1
ATOM 1448 C CA . ILE A 1 187 ? -21.481 -41.673 -0.821 1.00 70.62 187 ILE A CA 1
ATOM 1449 C C . ILE A 1 187 ? -20.437 -42.794 -0.714 1.00 70.62 187 ILE A C 1
ATOM 1451 O O . ILE A 1 187 ? -20.035 -43.352 -1.731 1.00 70.62 187 ILE A O 1
ATOM 1455 N N . LEU A 1 188 ? -19.947 -43.077 0.495 1.00 69.38 188 LEU A N 1
ATOM 1456 C CA . LEU A 1 188 ? -19.114 -44.259 0.744 1.00 69.38 188 LEU A CA 1
ATOM 1457 C C . LEU A 1 188 ? -20.054 -45.470 0.704 1.00 69.38 188 LEU A C 1
ATOM 1459 O O . LEU A 1 188 ? -20.904 -45.589 1.586 1.00 69.38 188 LEU A O 1
ATOM 1463 N N . GLY A 1 189 ? -19.950 -46.260 -0.365 1.00 58.03 189 GLY A N 1
ATOM 1464 C CA . GLY A 1 189 ? -20.597 -47.565 -0.519 1.00 58.03 189 GLY A CA 1
ATOM 1465 C C . GLY A 1 189 ? -19.739 -48.686 0.039 1.00 58.03 189 GLY A C 1
ATOM 1466 O O . GLY A 1 189 ? -18.498 -48.512 0.052 1.00 58.03 189 GLY A O 1
#

Radius of gyration: 26.31 Å; chains: 1; bounding box: 55×90×54 Å

pLDDT: mean 73.0, std 20.47, range [29.88, 96.44]